Protein 3O0F (pdb70)

Sequence (283 aa):
AEPPAQGWDIHCHTVFSDGTETPRTLVEEQARKLGLHGVAIADHDTTAGWDEATEASEEIGLPLLLGTEITAVVDEDVSVHLAFQYDPSNEEHISSFANTRAARLRRRTKRVERLSQDFPIITWDDVLAQVKEGERTTIGRPHIADALVAAGVYETRSDAFADAVSAKSKYYIPTPSPSTHHEVIAAVKGAGGVVVAAHAGDPQRNRRLLSDEQLDAIADGLDGLEVWHRGNPPEEQRERLLTIAARHDLLVTGGSDWHGKGKPNGLGENLTDDDTVREILCRGVDLIGR

B-factor: mean 23.78, std 10.99, range [5.67, 69.62]

Radius of gyration: 18.0 Å; Cα contacts (8 Å, |Δi|>4): 589; chains: 1; bounding box: 44×47×40 Å

InterPro domains:
  IPR003141 Polymerase/histidinol phosphatase, N-terminal [SM00481] (14-79)
  IPR004013 PHP domain [PF02811] (15-85)
  IPR016195 Polymerase/histidinol phosphatase-like [SSF89550] (14-272)
  IPR052018 PHP domain-containing protein [PTHR42924] (15-266)

Solvent-accessible surface area: 12143 Å² total

Foldseek 3Di:
DDFDPAEEFEAAEALLEQFDHALLVLQQVCVVVVHQAYEYAEELDQLRVVVNVVSCVVVVHDYWYWYKYWADDPHATWIIKTFFARPQPLSVVSVVQLVLQVVQQQLVVVVVVPAVDDVVLLQVQSVVHPSYRYHLLSVLVSCCVSPNDVASVRCCVPCSPCPHPSDDDGDHHHPLSVLLSSVVRQIAAETELQQAPSRDVDGDDPVNVVVVVSVHAYYEQAEPRHDDVRSVVRVVSCVVSVHQYFYHQNHRHRRDPGDGPPTGGHPVSVVVRCVRHHDPVVD

Structure (mmCIF, N/CA/C/O backbone):
data_3O0F
#
_entry.id   3O0F
#
_cell.length_a   103.341
_cell.length_b   103.341
_cell.length_c   54.744
_cell.angle_alpha   90.000
_cell.angle_beta   90.000
_cell.angle_gamma   120.000
#
_symmetry.space_group_name_H-M   'P 65'
#
loop_
_entity.id
_entity.type
_entity.pdbx_description
1 polymer 'putative metal-dependent phosphoesterase'
2 non-polymer 'ADENOSINE MONOPHOSPHATE'
3 non-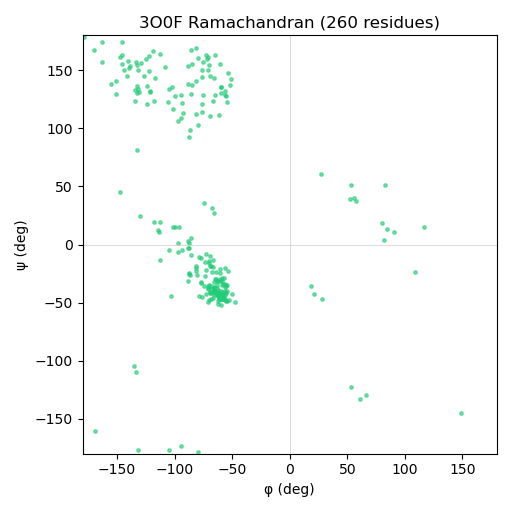polymer 'ZINC ION'
4 non-polymer 'FE (III) ION'
5 non-polymer 'PHOSPHATE ION'
6 non-polymer 1,2-ETHANEDIOL
7 water water
#
loop_
_atom_site.group_PDB
_atom_site.id
_atom_site.type_symbol
_atom_site.label_atom_id
_atom_site.label_alt_id
_atom_site.label_comp_id
_atom_site.label_asym_id
_atom_site.label_entity_id
_atom_site.label_seq_id
_atom_site.pdbx_PDB_ins_code
_atom_site.Cartn_x
_atom_site.Cartn_y
_atom_site.Cartn_z
_atom_site.occupancy
_atom_site.B_iso_or_equiv
_atom_site.auth_seq_id
_atom_site.auth_comp_id
_atom_site.auth_asym_id
_atom_site.auth_atom_id
_atom_site.pdbx_PDB_model_num
ATOM 1 N N . ALA A 1 8 ? 44.648 46.759 -0.858 1.00 44.39 7 ALA A N 1
ATOM 2 C CA . ALA A 1 8 ? 45.096 45.491 -0.190 1.00 41.36 7 ALA A CA 1
ATOM 3 C C . ALA A 1 8 ? 45.033 44.308 -1.149 1.00 40.45 7 ALA A C 1
ATOM 4 O O . ALA A 1 8 ? 44.366 44.364 -2.175 1.00 42.36 7 ALA A O 1
ATOM 6 N N . GLU A 1 9 ? 45.767 43.247 -0.819 1.00 37.28 8 GLU A N 1
ATOM 7 C CA . GLU A 1 9 ? 45.799 42.019 -1.612 1.00 31.02 8 GLU A CA 1
ATOM 8 C C . GLU A 1 9 ? 45.542 40.857 -0.689 1.00 25.97 8 GLU A C 1
ATOM 9 O O . GLU A 1 9 ? 45.792 40.955 0.512 1.00 25.34 8 GLU A O 1
ATOM 11 N N . PRO A 1 10 ? 45.047 39.735 -1.229 1.00 23.64 9 PRO A N 1
ATOM 12 C CA . PRO A 1 10 ? 44.862 38.598 -0.347 1.00 22.06 9 PRO A CA 1
ATOM 13 C C . PRO A 1 10 ? 46.188 38.163 0.282 1.00 21.40 9 PRO A C 1
ATOM 14 O O . PRO A 1 10 ? 47.192 38.086 -0.419 1.00 20.38 9 PRO A O 1
ATOM 18 N N . PRO A 1 11 ? 46.211 37.874 1.596 1.00 22.25 10 PRO A N 1
ATOM 19 C CA . PRO A 1 11 ? 47.503 37.451 2.188 1.00 21.32 10 PRO A CA 1
ATOM 20 C C . PRO A 1 11 ? 48.037 36.096 1.660 1.00 21.47 10 PRO A C 1
ATOM 21 O O . PRO A 1 11 ? 47.268 35.146 1.438 1.00 21.29 10 PRO A O 1
ATOM 25 N N . ALA A 1 12 ? 49.345 35.994 1.498 1.00 22.55 11 ALA A N 1
ATOM 26 C CA . ALA A 1 12 ? 49.957 34.753 1.001 1.00 24.11 11 ALA A CA 1
ATOM 27 C C . ALA A 1 12 ? 50.115 33.737 2.130 1.00 20.56 11 ALA A C 1
ATOM 28 O O . ALA A 1 12 ? 50.199 32.528 1.890 1.00 21.66 11 ALA A O 1
ATOM 30 N N . GLN A 1 13 ? 50.145 34.228 3.368 1.00 18.59 12 GLN A N 1
ATOM 31 C CA . GLN A 1 13 ? 50.209 33.378 4.568 1.00 22.72 12 GLN A CA 1
ATOM 32 C C . GLN A 1 13 ? 49.307 33.908 5.670 1.00 18.85 12 GLN A C 1
ATOM 33 O O . GLN A 1 13 ? 49.010 35.084 5.694 1.00 22.00 12 GLN A O 1
ATOM 39 N N . GLY A 1 14 ? 48.850 33.015 6.534 1.00 15.64 13 GLY A N 1
ATOM 40 C CA . GLY A 1 14 ? 47.899 33.358 7.588 1.00 16.76 13 GLY A CA 1
ATOM 41 C C . GLY A 1 14 ? 46.980 32.207 7.941 1.00 17.70 13 GLY A C 1
ATOM 42 O O . GLY A 1 14 ? 47.367 31.045 7.901 1.00 15.15 13 GLY A O 1
ATOM 43 N N . TRP A 1 15 ? 45.738 32.540 8.265 1.00 12.07 14 TRP A N 1
ATOM 44 C CA . TRP A 1 15 ? 44.830 31.585 8.859 1.00 12.67 14 TRP A CA 1
ATOM 45 C C . TRP A 1 15 ? 43.665 31.377 7.901 1.00 12.65 14 TRP A C 1
ATOM 46 O O . TRP A 1 15 ? 43.191 32.345 7.326 1.00 15.10 14 TRP A O 1
ATOM 57 N N . ASP A 1 16 ? 43.142 30.156 7.799 1.00 12.26 15 ASP A N 1
ATOM 58 C CA . ASP A 1 16 ? 41.889 29.943 7.085 1.00 13.47 15 ASP A CA 1
ATOM 59 C C . ASP A 1 16 ? 40.767 29.904 8.138 1.00 10.94 15 ASP A C 1
ATOM 60 O O . ASP A 1 16 ? 40.653 28.923 8.886 1.00 9.09 15 ASP A O 1
ATOM 65 N N . ILE A 1 17 ? 39.954 30.959 8.225 1.00 8.01 16 ILE A N 1
ATOM 66 C CA . ILE A 1 17 ? 38.998 31.031 9.348 1.00 12.72 16 ILE A CA 1
ATOM 67 C C . ILE A 1 17 ? 37.557 30.655 8.982 1.00 13.10 16 ILE A C 1
ATOM 68 O O . ILE A 1 17 ? 36.626 30.943 9.720 1.00 15.13 16 ILE A O 1
ATOM 73 N N . HIS A 1 18 ? 37.385 30.019 7.825 1.00 12.87 17 HIS A N 1
ATOM 74 C CA . HIS A 1 18 ? 36.064 29.651 7.326 1.00 12.47 17 HIS A CA 1
ATOM 75 C C . HIS A 1 18 ? 36.046 28.187 6.835 1.00 11.31 17 HIS A C 1
ATOM 76 O O . HIS A 1 18 ? 36.161 27.937 5.634 1.00 11.00 17 HIS A O 1
ATOM 83 N N . CYS A 1 19 ? 35.911 27.241 7.760 1.00 9.05 18 CYS A N 1
ATOM 84 C CA . CYS A 1 19 ? 36.027 25.802 7.450 1.00 9.52 18 CYS A CA 1
ATOM 85 C C . CYS A 1 19 ? 34.885 25.044 8.134 1.00 12.22 18 CYS A C 1
ATOM 86 O O . CYS A 1 19 ? 34.592 25.299 9.308 1.00 11.62 18 CYS A O 1
ATOM 89 N N . HIS A 1 20 ? 34.222 24.164 7.369 1.00 10.02 19 HIS A N 1
ATOM 90 C CA . HIS A 1 20 ? 33.100 23.348 7.825 1.00 7.90 19 HIS A CA 1
ATOM 91 C C . HIS A 1 20 ? 33.485 21.867 7.970 1.00 13.00 19 HIS A C 1
ATOM 92 O O . HIS A 1 20 ? 34.348 21.378 7.243 1.00 12.08 19 HIS A O 1
ATOM 99 N N . THR A 1 21 ? 32.792 21.161 8.871 1.00 11.81 20 THR A N 1
ATOM 100 C CA . THR A 1 21 ? 33.077 19.791 9.201 1.00 10.73 20 THR A CA 1
ATOM 101 C C . THR A 1 21 ? 31.799 18.981 9.170 1.00 12.95 20 THR A C 1
ATOM 102 O O . THR A 1 21 ? 30.731 19.502 8.891 1.00 14.12 20 THR A O 1
ATOM 106 N N . VAL A 1 22 ? 31.910 17.721 9.514 1.00 11.98 21 VAL A N 1
ATOM 107 C CA . VAL A 1 22 ? 30.742 16.853 9.728 1.00 13.32 21 VAL A CA 1
ATOM 108 C C . VAL A 1 22 ? 29.721 17.335 10.766 1.00 13.00 21 VAL A C 1
ATOM 109 O O . VAL A 1 22 ? 28.585 16.894 10.729 1.00 16.89 21 VAL A O 1
ATOM 113 N N . PHE A 1 23 ? 30.100 18.232 11.679 1.00 12.83 22 PHE A N 1
ATOM 114 C CA . PHE A 1 23 ? 29.104 18.835 12.595 1.00 13.40 22 PHE A CA 1
ATOM 115 C C . PHE A 1 23 ? 28.139 19.787 11.879 1.00 14.30 22 PHE A C 1
ATOM 116 O O . PHE A 1 23 ? 27.112 20.194 12.452 1.00 17.27 22 PHE A O 1
ATOM 124 N N . SER A 1 24 ? 28.418 20.105 10.617 1.00 11.20 23 SER A N 1
ATOM 125 C CA . SER A 1 24 ? 27.363 20.639 9.729 1.00 12.13 23 SER A CA 1
ATOM 126 C C . SER A 1 24 ? 27.407 19.970 8.353 1.00 14.57 23 SER A C 1
ATOM 127 O O . SER A 1 24 ? 26.986 18.812 8.224 1.00 17.00 23 SER A O 1
ATOM 130 N N . ASP A 1 25 ? 27.917 20.676 7.336 1.00 13.18 24 ASP A N 1
ATOM 131 C CA . ASP A 1 25 ? 27.885 20.179 5.977 1.00 12.06 24 ASP A CA 1
ATOM 132 C C . ASP A 1 25 ? 29.238 19.835 5.333 1.00 13.18 24 ASP A C 1
ATOM 133 O O . ASP A 1 25 ? 29.306 19.629 4.122 1.00 12.66 24 ASP A O 1
ATOM 138 N N . GLY A 1 26 ? 30.311 19.816 6.135 1.00 14.43 25 GLY A N 1
ATOM 139 C CA . GLY A 1 26 ? 31.610 19.386 5.667 1.00 14.06 25 GLY A CA 1
ATOM 140 C C . GLY A 1 26 ? 31.628 17.854 5.715 1.00 15.15 25 GLY A C 1
ATOM 141 O O . GLY A 1 26 ? 30.710 17.243 6.225 1.00 15.73 25 GLY A O 1
ATOM 142 N N . THR A 1 27 ? 32.648 17.246 5.122 1.00 17.75 26 THR A N 1
ATOM 143 C CA . THR A 1 27 ? 32.750 15.787 5.032 1.00 15.29 26 THR A CA 1
ATOM 144 C C . THR A 1 27 ? 33.785 15.208 6.013 1.00 18.15 26 THR A C 1
ATOM 145 O O . THR A 1 27 ? 33.880 13.973 6.188 1.00 16.75 26 THR A O 1
ATOM 149 N N . GLU A 1 28 ? 34.504 16.090 6.713 1.00 14.64 27 GLU A N 1
ATOM 150 C CA . GLU A 1 28 ? 35.631 15.686 7.497 1.00 15.23 27 GLU A CA 1
ATOM 151 C C . GLU A 1 28 ? 35.484 16.057 8.946 1.00 13.43 27 GLU A C 1
ATOM 152 O O . GLU A 1 28 ? 34.732 16.950 9.276 1.00 12.65 27 GLU A O 1
ATOM 158 N N . THR A 1 29 ? 36.277 15.417 9.792 1.00 15.46 28 THR A N 1
ATOM 159 C CA . THR A 1 29 ? 36.268 15.707 11.218 1.00 16.75 28 THR A CA 1
ATOM 160 C C . THR A 1 29 ? 37.070 16.967 11.566 1.00 18.25 28 THR A C 1
ATOM 161 O O . THR A 1 29 ? 37.899 17.449 10.782 1.00 17.46 28 THR A O 1
ATOM 165 N N . PRO A 1 30 ? 36.799 17.539 12.741 1.00 14.66 29 PRO A N 1
ATOM 166 C CA . PRO A 1 30 ? 37.663 18.613 13.241 1.00 15.06 29 PRO A CA 1
ATOM 167 C C . PRO A 1 30 ? 39.143 18.238 13.309 1.00 12.26 29 PRO A C 1
ATOM 168 O O . PRO A 1 30 ? 39.993 19.046 12.950 1.00 15.15 29 PRO A O 1
ATOM 172 N N . ARG A 1 31 ? 39.444 17.023 13.730 1.00 11.52 30 ARG A N 1
ATOM 173 C CA . ARG A 1 31 ? 40.813 16.536 13.750 1.00 14.80 30 ARG A CA 1
ATOM 174 C C . ARG A 1 31 ? 41.451 16.555 12.339 1.00 12.39 30 ARG A C 1
ATOM 175 O O . ARG A 1 31 ? 42.564 17.038 12.180 1.00 17.28 30 ARG A O 1
ATOM 183 N N . THR A 1 32 ? 40.730 16.084 11.344 1.00 13.02 31 THR A N 1
ATOM 184 C CA . THR A 1 32 ? 41.247 16.103 9.953 1.00 14.11 31 THR A CA 1
ATOM 185 C C . THR A 1 32 ? 41.512 17.543 9.491 1.00 16.19 31 THR A C 1
ATOM 186 O O . THR A 1 32 ? 42.567 17.836 8.903 1.00 11.73 31 THR A O 1
ATOM 190 N N . LEU A 1 33 ? 40.590 18.447 9.820 1.00 14.43 32 LEU A N 1
ATOM 191 C CA . LEU A 1 33 ? 40.779 19.842 9.491 1.00 14.07 32 LEU A CA 1
ATOM 192 C C . LEU A 1 33 ? 42.079 20.399 10.060 1.00 13.11 32 LEU A C 1
ATOM 193 O O . LEU A 1 33 ? 42.848 21.026 9.336 1.00 13.41 32 LEU A O 1
ATOM 198 N N . VAL A 1 34 ? 42.347 20.137 11.336 1.00 11.88 33 VAL A N 1
ATOM 199 C CA . VAL A 1 34 ? 43.527 20.669 11.998 1.00 11.53 33 VAL A CA 1
ATOM 200 C C . VAL A 1 34 ? 44.811 20.073 11.465 1.00 12.45 33 VAL A C 1
ATOM 201 O O . VAL A 1 34 ? 45.779 20.798 11.218 1.00 13.80 33 VAL A O 1
ATOM 205 N N A GLU A 1 35 ? 44.807 18.755 11.285 0.50 13.40 34 GLU A N 1
ATOM 206 N N B GLU A 1 35 ? 44.812 18.756 11.288 0.50 12.84 34 GLU A N 1
ATOM 207 C CA A GLU A 1 35 ? 45.937 18.015 10.726 0.50 14.37 34 GLU A CA 1
ATOM 208 C CA B GLU A 1 35 ? 45.955 18.032 10.745 0.50 13.22 34 GLU A CA 1
ATOM 209 C C A GLU A 1 35 ? 46.284 18.525 9.329 0.50 12.52 34 GLU A C 1
ATOM 210 C C B GLU A 1 35 ? 46.287 18.517 9.327 0.50 11.86 34 GLU A C 1
ATOM 211 O O A GLU A 1 35 ? 47.438 18.789 9.029 0.50 11.63 34 GLU A O 1
ATOM 212 O O B GLU A 1 35 ? 47.442 18.756 9.008 0.50 10.88 34 GLU A O 1
ATOM 223 N N . GLN A 1 36 ? 45.272 18.666 8.487 1.00 11.80 35 GLN A N 1
ATOM 224 C CA . GLN A 1 36 ? 45.498 19.141 7.118 1.00 13.90 35 GLN A CA 1
ATOM 225 C C . GLN A 1 36 ? 45.936 20.610 7.070 1.00 13.05 35 GLN A C 1
ATOM 226 O O . GLN A 1 36 ? 46.852 20.945 6.329 1.00 12.04 35 GLN A O 1
ATOM 232 N N . ALA A 1 37 ? 45.316 21.460 7.877 1.00 13.15 36 ALA A N 1
ATOM 233 C CA . ALA A 1 37 ? 45.691 22.864 7.924 1.00 12.30 36 ALA A CA 1
ATOM 234 C C . ALA A 1 37 ? 47.173 23.029 8.297 1.00 10.45 36 ALA A C 1
ATOM 235 O O . ALA A 1 37 ? 47.870 23.839 7.703 1.00 12.67 36 ALA A O 1
ATOM 237 N N . ARG A 1 38 ? 47.657 22.258 9.276 1.00 12.12 37 ARG A N 1
ATOM 238 C CA . ARG A 1 38 ? 49.068 22.291 9.617 1.00 13.15 37 ARG A CA 1
ATOM 239 C C . ARG A 1 38 ? 49.953 21.852 8.474 1.00 14.42 37 ARG A C 1
ATOM 240 O O . ARG A 1 38 ? 50.950 22.548 8.129 1.00 16.56 37 ARG A O 1
ATOM 248 N N . LYS A 1 39 ? 49.590 20.716 7.870 1.00 15.59 38 LYS A N 1
ATOM 249 C CA . LYS A 1 39 ? 50.322 20.156 6.705 1.00 17.02 38 LYS A CA 1
ATOM 250 C C . LYS A 1 39 ? 50.421 21.120 5.524 1.00 15.50 38 LYS A C 1
ATOM 251 O O . LYS A 1 39 ? 51.402 21.125 4.807 1.00 13.53 38 LYS A O 1
ATOM 257 N N . LEU A 1 40 ? 49.451 21.997 5.377 1.00 12.84 39 LEU A N 1
ATOM 258 C CA . LEU A 1 40 ? 49.441 22.960 4.273 1.00 15.04 39 LEU A CA 1
ATOM 259 C C . LEU A 1 40 ? 50.211 24.224 4.628 1.00 17.89 39 LEU A C 1
ATOM 260 O O . LEU A 1 40 ? 50.271 25.136 3.846 1.00 18.71 39 LEU A O 1
ATOM 265 N N . GLY A 1 41 ? 50.791 24.275 5.826 1.00 18.35 40 GLY A N 1
ATOM 266 C CA . GLY A 1 41 ? 51.623 25.406 6.221 1.00 18.48 40 GLY A CA 1
ATOM 267 C C . GLY A 1 41 ? 50.835 26.618 6.684 1.00 18.84 40 GLY A C 1
ATOM 268 O O . GLY A 1 41 ? 51.369 27.709 6.698 1.00 18.21 40 GLY A O 1
ATOM 269 N N . LEU A 1 42 ? 49.564 26.424 7.042 1.00 16.25 41 LEU A N 1
ATOM 270 C CA . LEU A 1 42 ? 48.725 27.505 7.562 1.00 16.26 41 LEU A CA 1
ATOM 271 C C . LEU A 1 42 ? 49.206 27.868 8.959 1.00 16.50 41 LEU A C 1
ATOM 272 O O . LEU A 1 42 ? 49.727 27.020 9.665 1.00 14.23 41 LEU A O 1
ATOM 277 N N . HIS A 1 43 ? 49.033 29.129 9.344 1.00 14.17 42 HIS A N 1
ATOM 278 C CA . HIS A 1 43 ? 49.405 29.565 10.713 1.00 17.64 42 HIS A CA 1
ATOM 279 C C . HIS A 1 43 ? 48.345 29.236 11.738 1.00 13.27 42 HIS A C 1
ATOM 280 O O . HIS A 1 43 ? 48.592 29.221 12.932 1.00 15.19 42 HIS A O 1
ATOM 287 N N . GLY A 1 44 ? 47.141 28.979 11.276 1.00 12.83 43 GLY A N 1
ATOM 288 C CA . GLY A 1 44 ? 46.072 28.575 12.140 1.00 12.01 43 GLY A CA 1
ATOM 289 C C . GLY A 1 44 ? 44.837 28.318 11.299 1.00 12.35 43 GLY A C 1
ATOM 290 O O . GLY A 1 44 ? 44.850 28.497 10.075 1.00 15.12 43 GLY A O 1
ATOM 291 N N . VAL A 1 45 ? 43.780 27.907 11.961 1.00 8.67 44 VAL A N 1
ATOM 292 C CA . VAL A 1 45 ? 42.529 27.577 11.309 1.00 12.17 44 VAL A CA 1
ATOM 293 C C . VAL A 1 45 ? 41.389 27.970 12.231 1.00 12.57 44 VAL A C 1
ATOM 294 O O . VAL A 1 45 ? 41.598 28.174 13.406 1.00 13.16 44 VAL A O 1
ATOM 298 N N . ALA A 1 46 ? 40.183 28.068 11.692 1.00 13.45 45 ALA A N 1
ATOM 299 C CA . ALA A 1 46 ? 39.004 28.133 12.484 1.00 10.66 45 ALA A CA 1
ATOM 300 C C . ALA A 1 46 ? 38.019 27.086 12.065 1.00 11.60 45 ALA A C 1
ATOM 301 O O . ALA A 1 46 ? 37.818 26.813 10.863 1.00 13.84 45 ALA A O 1
ATOM 303 N N . ILE A 1 47 ? 37.318 26.574 13.042 1.00 11.79 46 ILE A N 1
ATOM 304 C CA . ILE A 1 47 ? 36.105 25.827 12.774 1.00 13.42 46 ILE A CA 1
ATOM 305 C C . ILE A 1 47 ? 34.912 26.841 12.735 1.00 14.34 46 ILE A C 1
ATOM 306 O O . ILE A 1 47 ? 34.863 27.767 13.525 1.00 13.38 46 ILE A O 1
ATOM 311 N N . ALA A 1 48 ? 34.002 26.675 11.788 1.00 11.63 47 ALA A N 1
ATOM 312 C CA . ALA A 1 48 ? 32.899 27.652 11.591 1.00 15.05 47 ALA A CA 1
ATOM 313 C C . ALA A 1 48 ? 31.656 26.954 11.108 1.00 11.31 47 ALA A C 1
ATOM 314 O O . ALA A 1 48 ? 31.009 27.406 10.162 1.00 11.50 47 ALA A O 1
ATOM 316 N N . ASP A 1 49 ? 31.312 25.832 11.729 1.00 11.18 48 ASP A N 1
ATOM 317 C CA . ASP A 1 49 ? 30.105 25.136 11.313 1.00 11.94 48 ASP A CA 1
ATOM 318 C C . ASP A 1 49 ? 28.808 25.962 11.450 1.00 14.72 48 ASP A C 1
ATOM 319 O O . ASP A 1 49 ? 28.723 26.874 12.272 1.00 13.51 48 ASP A O 1
ATOM 324 N N . HIS A 1 50 ? 27.807 25.602 10.647 1.00 14.16 49 HIS A N 1
ATOM 325 C CA . HIS A 1 50 ? 26.514 26.297 10.595 1.00 14.92 49 HIS A CA 1
ATOM 326 C C . HIS A 1 50 ? 25.748 26.125 11.909 1.00 16.22 49 HIS A C 1
ATOM 327 O O . HIS A 1 50 ? 25.539 25.004 12.345 1.00 12.48 49 HIS A O 1
ATOM 334 N N . ASP A 1 51 ? 25.385 27.244 12.539 1.00 16.95 50 ASP A N 1
ATOM 335 C CA . ASP A 1 51 ? 24.413 27.298 13.664 1.00 17.64 50 ASP A CA 1
ATOM 336 C C . ASP A 1 51 ? 24.701 26.344 14.852 1.00 17.77 50 ASP A C 1
ATOM 337 O O . ASP A 1 51 ? 23.795 25.727 15.399 1.00 18.59 50 ASP A O 1
ATOM 342 N N . THR A 1 52 ? 25.981 26.202 15.198 1.00 15.08 51 THR A N 1
ATOM 343 C CA . THR A 1 52 ? 26.406 25.246 16.213 1.00 18.18 51 THR A CA 1
ATOM 344 C C . THR A 1 52 ? 27.815 25.528 16.744 1.00 17.09 51 THR A C 1
ATOM 345 O O . THR A 1 52 ? 28.662 26.129 16.055 1.00 16.46 51 THR A O 1
ATOM 349 N N . THR A 1 53 ? 28.060 25.029 17.960 1.00 16.96 52 THR A N 1
ATOM 350 C CA . THR A 1 53 ? 29.420 24.891 18.522 1.00 15.93 52 THR A CA 1
ATOM 351 C C . THR A 1 53 ? 29.752 23.431 18.799 1.00 15.54 52 THR A C 1
ATOM 352 O O . THR A 1 53 ? 30.671 23.128 19.565 1.00 16.37 52 THR A O 1
ATOM 356 N N . ALA A 1 54 ? 29.029 22.500 18.175 1.00 16.37 53 ALA A N 1
ATOM 357 C CA . ALA A 1 54 ? 29.134 21.072 18.576 1.00 16.37 53 ALA A CA 1
ATOM 358 C C . ALA A 1 54 ? 30.525 20.460 18.340 1.00 19.41 53 ALA A C 1
ATOM 359 O O . ALA A 1 54 ? 30.946 19.547 19.065 1.00 19.87 53 ALA A O 1
ATOM 361 N N . GLY A 1 55 ? 31.256 20.955 17.336 1.00 16.43 54 GLY A N 1
ATOM 362 C CA . GLY A 1 55 ? 32.618 20.507 17.087 1.00 15.09 54 GLY A CA 1
ATOM 363 C C . GLY A 1 55 ? 33.735 21.243 17.808 1.00 15.23 54 GLY A C 1
ATOM 364 O O . GLY A 1 55 ? 34.903 20.968 17.587 1.00 18.92 54 GLY A O 1
ATOM 365 N N . TRP A 1 56 ? 33.401 22.201 18.667 1.00 17.24 55 TRP A N 1
ATOM 366 C CA . TRP A 1 56 ? 34.418 22.970 19.384 1.00 16.00 55 TRP A CA 1
ATOM 367 C C . TRP A 1 56 ? 35.362 22.146 20.271 1.00 14.44 55 TRP A C 1
ATOM 368 O O . TRP A 1 56 ? 36.560 22.294 20.184 1.00 16.37 55 TRP A O 1
ATOM 379 N N . ASP A 1 57 ? 34.828 21.313 21.152 1.00 18.02 56 ASP A N 1
ATOM 380 C CA . ASP A 1 57 ? 35.669 20.424 21.985 1.00 20.27 56 ASP A CA 1
ATOM 381 C C . ASP A 1 57 ? 36.604 19.553 21.143 1.00 18.75 56 ASP A C 1
ATOM 382 O O . ASP A 1 57 ? 37.784 19.501 21.383 1.00 17.70 56 ASP A O 1
ATOM 387 N N . GLU A 1 58 ? 36.078 18.898 20.121 1.00 19.51 57 GLU A N 1
ATOM 388 C CA . GLU A 1 58 ? 36.942 18.134 19.203 1.00 19.89 57 GLU A CA 1
ATOM 389 C C . GLU A 1 58 ? 38.029 18.987 18.532 1.00 16.54 57 GLU A C 1
ATOM 390 O O . GLU A 1 58 ? 39.194 18.563 18.456 1.00 17.41 57 GLU A O 1
ATOM 396 N N . ALA A 1 59 ? 37.659 20.164 18.037 1.00 16.48 58 ALA A N 1
ATOM 397 C CA . ALA A 1 59 ? 38.638 21.051 17.391 1.00 15.83 58 ALA A CA 1
ATOM 398 C C . ALA A 1 59 ? 39.723 21.474 18.388 1.00 14.53 58 ALA A C 1
ATOM 399 O O . ALA A 1 59 ? 40.899 21.506 18.070 1.00 16.05 58 ALA A O 1
ATOM 401 N N . THR A 1 60 ? 39.318 21.830 19.602 1.00 16.27 59 THR A N 1
ATOM 402 C CA . THR A 1 60 ? 40.294 22.267 20.613 1.00 16.57 59 THR A CA 1
ATOM 403 C C . THR A 1 60 ? 41.288 21.146 20.923 1.00 17.16 59 THR A C 1
ATOM 404 O O . THR A 1 60 ? 42.511 21.365 20.972 1.00 16.24 59 THR A O 1
ATOM 408 N N . GLU A 1 61 ? 40.760 19.950 21.131 1.00 16.94 60 GLU A N 1
ATOM 409 C CA . GLU A 1 61 ? 41.604 18.795 21.434 1.00 22.06 60 GLU A CA 1
ATOM 410 C C . GLU A 1 61 ? 42.623 18.553 20.319 1.00 16.60 60 GLU A C 1
ATOM 411 O O . GLU A 1 61 ? 43.802 18.319 20.572 1.00 19.21 60 GLU A O 1
ATOM 417 N N . ALA A 1 62 ? 42.144 18.583 19.084 1.00 17.26 61 ALA A N 1
ATOM 418 C CA . ALA A 1 62 ? 42.993 18.384 17.907 1.00 15.83 61 ALA A CA 1
ATOM 419 C C . ALA A 1 62 ? 44.102 19.433 17.871 1.00 15.27 61 ALA A C 1
ATOM 420 O O . ALA A 1 62 ? 45.287 19.135 17.624 1.00 16.90 61 ALA A O 1
ATOM 422 N N . SER A 1 63 ? 43.705 20.685 18.084 1.00 17.12 62 SER A N 1
ATOM 423 C CA . SER A 1 63 ? 44.616 21.818 18.036 1.00 15.88 62 SER A CA 1
ATOM 424 C C . SER A 1 63 ? 45.731 21.640 19.026 1.00 17.72 62 SER A C 1
ATOM 425 O O . SER A 1 63 ? 46.887 21.963 18.745 1.00 18.80 62 SER A O 1
ATOM 428 N N . GLU A 1 64 ? 45.371 21.149 20.213 1.00 19.72 63 GLU A N 1
ATOM 429 C CA . GLU A 1 64 ? 46.345 20.941 21.282 1.00 24.43 63 GLU A CA 1
ATOM 430 C C . GLU A 1 64 ? 47.240 19.758 20.999 1.00 24.91 63 GLU A C 1
ATOM 431 O O . GLU A 1 64 ? 48.417 19.825 21.265 1.00 26.13 63 GLU A O 1
ATOM 437 N N . GLU A 1 65 ? 46.670 18.660 20.502 1.00 25.92 64 GLU A N 1
ATOM 438 C CA . GLU A 1 65 ? 47.467 17.486 20.170 1.00 29.03 64 GLU A CA 1
ATOM 439 C C . GLU A 1 65 ? 48.371 17.725 18.973 1.00 28.46 64 GLU A C 1
ATOM 440 O O . GLU A 1 65 ? 49.525 17.356 19.006 1.00 30.53 64 GLU A O 1
ATOM 443 N N . ILE A 1 66 ? 47.879 18.398 17.941 1.00 28.74 65 ILE A N 1
ATOM 444 C CA . ILE A 1 66 ? 48.649 18.574 16.693 1.00 28.42 65 ILE A CA 1
ATOM 445 C C . ILE A 1 66 ? 49.552 19.806 16.745 1.00 28.14 65 ILE A C 1
ATOM 446 O O . ILE A 1 66 ? 50.558 19.867 16.043 1.00 27.68 65 ILE A O 1
ATOM 451 N N . GLY A 1 67 ? 49.214 20.789 17.580 1.00 25.75 66 GLY A N 1
ATOM 452 C CA . GLY A 1 67 ? 50.046 21.989 17.732 1.00 22.95 66 GLY A CA 1
ATOM 453 C C . GLY A 1 67 ? 49.762 23.006 16.626 1.00 24.79 66 GLY A C 1
ATOM 454 O O . GLY A 1 67 ? 50.673 23.462 15.940 1.00 28.67 66 GLY A O 1
ATOM 455 N N . LEU A 1 68 ? 48.492 23.339 16.418 1.00 16.77 67 LEU A N 1
ATOM 456 C CA . LEU A 1 68 ? 48.131 24.382 15.488 1.00 18.32 67 LEU A CA 1
ATOM 457 C C . LEU A 1 68 ? 47.106 25.248 16.169 1.00 15.81 67 LEU A C 1
ATOM 458 O O . LEU A 1 68 ? 46.061 24.740 16.586 1.00 18.47 67 LEU A O 1
ATOM 463 N N . PRO A 1 69 ? 47.392 26.539 16.259 1.00 16.26 68 PRO A N 1
ATOM 464 C CA . PRO A 1 69 ? 46.467 27.534 16.790 1.00 16.45 68 PRO A CA 1
ATOM 465 C C . PRO A 1 69 ? 45.107 27.437 16.119 1.00 17.71 68 PRO A C 1
ATOM 466 O O . PRO A 1 69 ? 45.021 27.286 14.890 1.00 17.42 68 PRO A O 1
ATOM 470 N N . LEU A 1 70 ? 44.066 27.639 16.914 1.00 17.18 69 LEU A N 1
ATOM 471 C CA . LEU A 1 70 ? 42.678 27.473 16.494 1.00 16.43 69 LEU A CA 1
ATOM 472 C C . LEU A 1 70 ? 41.810 28.654 16.902 1.00 18.83 69 LEU A C 1
ATOM 473 O O . LEU A 1 70 ? 41.876 29.100 18.042 1.00 17.84 69 LEU A O 1
ATOM 478 N N . LEU A 1 71 ? 40.952 29.131 15.999 1.00 14.98 70 LEU A N 1
ATOM 479 C CA . LEU A 1 71 ? 39.878 30.062 16.354 1.00 16.88 70 LEU A CA 1
ATOM 480 C C . LEU A 1 71 ? 38.564 29.292 16.425 1.00 15.98 70 LEU A C 1
ATOM 481 O O . LEU A 1 71 ? 38.279 28.416 15.577 1.00 14.41 70 LEU A O 1
ATOM 486 N N . LEU A 1 72 ? 37.780 29.550 17.464 1.00 13.80 71 LEU A N 1
ATOM 487 C CA . LEU A 1 72 ? 36.504 28.897 17.643 1.00 13.48 71 LEU A CA 1
ATOM 488 C C . LEU A 1 72 ? 35.399 29.769 17.044 1.00 16.10 71 LEU A C 1
ATOM 489 O O . LEU A 1 72 ? 35.240 30.925 17.424 1.00 12.32 71 LEU A O 1
ATOM 494 N N . GLY A 1 73 ? 34.658 29.213 16.082 1.00 14.93 72 GLY A N 1
ATOM 495 C CA . GLY A 1 73 ? 33.693 30.002 15.351 1.00 14.20 72 GLY A CA 1
ATOM 496 C C . GLY A 1 73 ? 32.440 29.259 14.939 1.00 14.36 72 GLY A C 1
ATOM 497 O O . GLY A 1 73 ? 32.295 28.056 15.136 1.00 14.73 72 GLY A O 1
ATOM 498 N N . THR A 1 74 ? 31.511 30.007 14.376 1.00 14.96 73 THR A N 1
ATOM 499 C CA . THR A 1 74 ? 30.211 29.456 13.954 1.00 14.43 73 THR A CA 1
ATOM 500 C C . THR A 1 74 ? 29.744 30.292 12.773 1.00 11.08 73 THR A C 1
ATOM 501 O O . THR A 1 74 ? 29.923 31.508 12.778 1.00 14.59 73 THR A O 1
ATOM 505 N N . GLU A 1 75 ? 29.139 29.683 11.760 1.00 12.86 74 GLU A N 1
ATOM 506 C CA . GLU A 1 75 ? 28.533 30.463 10.681 1.00 10.06 74 GLU A CA 1
ATOM 507 C C . GLU A 1 75 ? 27.026 30.492 10.950 1.00 11.96 74 GLU A C 1
ATOM 508 O O . GLU A 1 75 ? 26.349 29.468 10.980 1.00 12.07 74 GLU A O 1
ATOM 514 N N . ILE A 1 76 ? 26.514 31.684 11.192 1.00 13.83 75 ILE A N 1
ATOM 515 C CA . ILE A 1 76 ? 25.144 31.832 11.634 1.00 15.22 75 ILE A CA 1
ATOM 516 C C . ILE A 1 76 ? 24.288 32.214 10.436 1.00 16.66 75 ILE A C 1
ATOM 517 O O . ILE A 1 76 ? 24.565 33.216 9.743 1.00 15.83 75 ILE A O 1
ATOM 522 N N . THR A 1 77 ? 23.222 31.444 10.250 1.00 14.87 76 THR A N 1
ATOM 523 C CA . THR A 1 77 ? 22.246 31.704 9.194 1.00 18.52 76 THR A CA 1
ATOM 524 C C . THR A 1 77 ? 21.354 32.888 9.594 1.00 14.91 76 THR A C 1
ATOM 525 O O . THR A 1 77 ? 20.795 32.898 10.683 1.00 14.81 76 THR A O 1
ATOM 529 N N . ALA A 1 78 ? 21.225 33.877 8.727 1.00 15.66 77 ALA A N 1
ATOM 530 C CA . ALA A 1 78 ? 20.494 35.062 9.039 1.00 15.88 77 ALA A CA 1
ATOM 531 C C . ALA A 1 78 ? 19.833 35.644 7.778 1.00 17.25 77 ALA A C 1
ATOM 532 O O . ALA A 1 78 ? 20.072 35.167 6.668 1.00 15.41 77 ALA A O 1
ATOM 534 N N A VAL A 1 79 ? 18.979 36.641 7.977 0.50 18.37 78 VAL A N 1
ATOM 535 N N B VAL A 1 79 ? 18.960 36.625 7.977 0.50 18.14 78 VAL A N 1
ATOM 536 C CA A VAL A 1 79 ? 18.309 37.328 6.877 0.50 19.11 78 VAL A CA 1
ATOM 537 C CA B VAL A 1 79 ? 18.348 37.356 6.871 0.50 18.60 78 VAL A CA 1
ATOM 538 C C A VAL A 1 79 ? 18.235 38.822 7.138 0.50 19.45 78 VAL A C 1
ATOM 539 C C B VAL A 1 79 ? 18.315 38.835 7.146 0.50 19.09 78 VAL A C 1
ATOM 540 O O A VAL A 1 79 ? 18.066 39.248 8.278 0.50 21.41 78 VAL A O 1
ATOM 541 O O B VAL A 1 79 ? 18.260 39.263 8.296 0.50 21.15 78 VAL A O 1
ATOM 548 N N . ASP A 1 80 ? 18.339 39.614 6.072 1.00 19.77 79 ASP A N 1
ATOM 549 C CA . ASP A 1 80 ? 18.184 41.063 6.145 1.00 22.14 79 ASP A CA 1
ATOM 550 C C . ASP A 1 80 ? 17.259 41.602 5.030 1.00 22.83 79 ASP A C 1
ATOM 551 O O . ASP A 1 80 ? 17.620 41.633 3.847 1.00 20.58 79 ASP A O 1
ATOM 556 N N . GLU A 1 81 ? 16.058 42.038 5.408 1.00 25.38 80 GLU A N 1
ATOM 557 C CA . GLU A 1 81 ? 15.008 42.323 4.419 1.00 28.21 80 GLU A CA 1
ATOM 558 C C . GLU A 1 81 ? 14.886 41.069 3.567 1.00 29.20 80 GLU A C 1
ATOM 559 O O . GLU A 1 81 ? 14.668 40.019 4.132 1.00 33.72 80 GLU A O 1
ATOM 565 N N . ASP A 1 82 ? 15.055 41.115 2.253 1.00 32.13 81 ASP A N 1
ATOM 566 C CA . ASP A 1 82 ? 14.908 39.864 1.467 1.00 35.00 81 ASP A CA 1
ATOM 567 C C . ASP A 1 82 ? 16.235 39.134 1.156 1.00 32.69 81 ASP A C 1
ATOM 568 O O . ASP A 1 82 ? 16.268 38.253 0.293 1.00 37.94 81 ASP A O 1
ATOM 573 N N . VAL A 1 83 ? 17.317 39.485 1.847 1.00 24.72 82 VAL A N 1
ATOM 574 C CA . VAL A 1 83 ? 18.640 38.999 1.495 1.00 20.68 82 VAL A CA 1
ATOM 575 C C . VAL A 1 83 ? 19.083 37.933 2.515 1.00 17.63 82 VAL A C 1
ATOM 576 O O . VAL A 1 83 ? 19.113 38.201 3.709 1.00 16.75 82 VAL A O 1
ATOM 580 N N . SER A 1 84 ? 19.399 36.741 2.038 1.00 18.66 83 SER A N 1
ATOM 581 C CA . SER A 1 84 ? 20.098 35.741 2.866 1.00 21.41 83 SER A CA 1
ATOM 582 C C . SER A 1 84 ? 21.505 36.240 3.226 1.00 20.08 83 SER A C 1
ATOM 583 O O . SER A 1 84 ? 22.273 36.634 2.352 1.00 20.31 83 SER A O 1
ATOM 586 N N . VAL A 1 85 ? 21.848 36.203 4.511 1.00 17.31 84 VAL A N 1
ATOM 587 C CA . VAL A 1 85 ? 23.139 36.685 5.001 1.00 13.73 84 VAL A CA 1
ATOM 588 C C . VAL A 1 85 ? 23.700 35.614 5.941 1.00 16.08 84 VAL A C 1
ATOM 589 O O . VAL A 1 85 ? 23.003 35.134 6.835 1.00 19.30 84 VAL A O 1
ATOM 593 N N . HIS A 1 86 ? 24.949 35.244 5.731 1.00 10.89 85 HIS A N 1
ATOM 594 C CA . HIS A 1 86 ? 25.662 34.378 6.635 1.00 15.50 85 HIS A CA 1
ATOM 595 C C . HIS A 1 86 ? 26.664 35.226 7.433 1.00 14.92 85 HIS A C 1
ATOM 596 O O . HIS A 1 86 ? 27.391 36.054 6.862 1.00 14.44 85 HIS A O 1
ATOM 611 N N . LEU A 1 88 ? 29.728 35.146 10.291 1.00 13.68 87 LEU A N 1
ATOM 612 C CA . LEU A 1 88 ? 30.748 34.380 10.986 1.00 13.14 87 LEU A CA 1
ATOM 613 C C . LEU A 1 88 ? 30.917 35.018 12.379 1.00 13.83 87 LEU A C 1
ATOM 614 O O . LEU A 1 88 ? 31.069 36.244 12.484 1.00 17.49 87 LEU A O 1
ATOM 619 N N . ALA A 1 89 ? 30.871 34.178 13.412 1.00 11.00 88 ALA A N 1
ATOM 620 C CA . ALA A 1 89 ? 30.934 34.589 14.819 1.00 12.45 88 ALA A CA 1
ATOM 621 C C . ALA A 1 89 ? 32.083 33.864 15.450 1.00 8.86 88 ALA A C 1
ATOM 622 O O . ALA A 1 89 ? 32.137 32.643 15.404 1.00 8.74 88 ALA A O 1
ATOM 624 N N . PHE A 1 90 ? 33.039 34.605 15.982 1.00 8.29 89 PHE A N 1
ATOM 625 C CA . PHE A 1 90 ? 34.219 33.969 16.557 1.00 9.14 89 PHE A CA 1
ATOM 626 C C . PHE A 1 90 ? 34.388 34.354 18.034 1.00 10.71 89 PHE A C 1
ATOM 627 O O . PHE A 1 90 ? 34.079 35.493 18.442 1.00 9.26 89 PHE A O 1
ATOM 635 N N . GLN A 1 91 ? 34.955 33.416 18.777 1.00 9.99 90 GLN A N 1
ATOM 636 C CA . GLN A 1 91 ? 35.455 33.664 20.138 1.00 11.65 90 GLN A CA 1
ATOM 637 C C . GLN A 1 91 ? 34.420 34.282 21.052 1.00 9.70 90 GLN A C 1
ATOM 638 O O . GLN A 1 91 ? 34.664 35.304 21.703 1.00 12.37 90 GLN A O 1
ATOM 644 N N . TYR A 1 92 ? 33.254 33.658 21.100 1.00 11.82 91 TYR A N 1
ATOM 645 C CA . TYR A 1 92 ? 32.171 34.087 22.000 1.00 12.56 91 TYR A CA 1
ATOM 646 C C . TYR A 1 92 ? 31.943 33.020 23.056 1.00 13.56 91 TYR A C 1
ATOM 647 O O . TYR A 1 92 ? 32.383 31.876 22.895 1.00 11.73 91 TYR A O 1
ATOM 656 N N . ASP A 1 93 ? 31.252 33.376 24.133 1.00 15.36 92 ASP A N 1
ATOM 657 C CA . ASP A 1 93 ? 30.933 32.405 25.193 1.00 16.17 92 ASP A CA 1
ATOM 658 C C . ASP A 1 93 ? 29.922 31.358 24.729 1.00 15.38 92 ASP A C 1
ATOM 659 O O . ASP A 1 93 ? 28.758 31.670 24.510 1.00 16.23 92 ASP A O 1
ATOM 664 N N . PRO A 1 94 ? 30.354 30.101 24.569 1.00 17.35 93 PRO A N 1
ATOM 665 C CA . PRO A 1 94 ? 29.415 29.102 24.015 1.00 18.53 93 PRO A CA 1
ATOM 666 C C . PRO A 1 94 ? 28.227 28.761 24.919 1.00 18.35 93 PRO A C 1
ATOM 667 O O . PRO A 1 94 ? 27.221 28.278 24.442 1.00 20.25 93 PRO A O 1
ATOM 671 N N . SER A 1 95 ? 28.336 29.043 26.200 1.00 17.25 94 SER A N 1
ATOM 672 C CA . SER A 1 95 ? 27.244 28.790 27.130 1.00 21.15 94 SER A CA 1
ATOM 673 C C . SER A 1 95 ? 26.265 29.973 27.219 1.00 19.80 94 SER A C 1
ATOM 674 O O . SER A 1 95 ? 25.290 29.898 27.933 1.00 20.81 94 SER A O 1
ATOM 677 N N . ASN A 1 96 ? 26.523 31.075 26.524 1.00 15.34 95 ASN A N 1
ATOM 678 C CA . ASN A 1 96 ? 25.595 32.211 26.532 1.00 16.40 95 ASN A CA 1
ATOM 679 C C . ASN A 1 96 ? 24.179 31.753 26.157 1.00 17.78 95 ASN A C 1
ATOM 680 O O . ASN A 1 96 ? 23.988 31.101 25.145 1.00 16.44 95 ASN A O 1
ATOM 685 N N A GLU A 1 97 ? 23.192 32.071 27.000 0.50 18.39 96 GLU A N 1
ATOM 686 N N B GLU A 1 97 ? 23.209 32.084 27.002 0.50 17.69 96 GLU A N 1
ATOM 687 C CA A GLU A 1 97 ? 21.828 31.517 26.873 0.50 20.30 96 GLU A CA 1
ATOM 688 C CA B GLU A 1 97 ? 21.858 31.550 26.876 0.50 19.07 96 GLU A CA 1
ATOM 689 C C A GLU A 1 97 ? 21.081 32.054 25.641 0.50 20.49 96 GLU A C 1
ATOM 690 C C B GLU A 1 97 ? 21.157 32.034 25.605 0.50 19.61 96 GLU A C 1
ATOM 691 O O A GLU A 1 97 ? 20.293 31.319 25.040 0.50 19.61 96 GLU A O 1
ATOM 692 O O B GLU A 1 97 ? 20.495 31.239 24.935 0.50 18.37 96 GLU A O 1
ATOM 703 N N . HIS A 1 98 ? 21.308 33.324 25.273 1.00 17.96 97 HIS A N 1
ATOM 704 C CA . HIS A 1 98 ? 20.657 33.926 24.098 1.00 17.78 97 HIS A CA 1
ATOM 705 C C . HIS A 1 98 ? 21.183 33.268 22.827 1.00 19.34 97 HIS A C 1
ATOM 706 O O . HIS A 1 98 ? 20.415 32.832 21.954 1.00 20.24 97 HIS A O 1
ATOM 713 N N . ILE A 1 99 ? 22.497 33.147 22.715 1.00 18.37 98 ILE A N 1
ATOM 714 C CA . ILE A 1 99 ? 23.032 32.610 21.473 1.00 17.71 98 ILE A CA 1
ATOM 715 C C . ILE A 1 99 ? 22.706 31.110 21.403 1.00 15.72 98 ILE A C 1
ATOM 716 O O . ILE A 1 99 ? 22.285 30.615 20.368 1.00 16.62 98 ILE A O 1
ATOM 721 N N . SER A 1 100 ? 22.779 30.417 22.524 1.00 15.51 99 SER A N 1
ATOM 722 C CA . SER A 1 100 ? 22.433 28.987 22.573 1.00 21.45 99 SER A CA 1
ATOM 723 C C . SER A 1 100 ? 21.025 28.674 22.132 1.00 19.37 99 SER A C 1
ATOM 724 O O . SER A 1 100 ? 20.818 27.733 21.358 1.00 21.87 99 SER A O 1
ATOM 727 N N . SER A 1 101 ? 20.061 29.444 22.617 1.00 18.86 100 SER A N 1
ATOM 728 C CA . SER A 1 101 ? 18.692 29.183 22.272 1.00 19.62 100 SER A CA 1
ATOM 729 C C . SER A 1 101 ? 18.404 29.620 20.827 1.00 18.50 100 SER A C 1
ATOM 730 O O . SER A 1 101 ? 17.620 28.999 20.144 1.00 15.56 100 SER A O 1
ATOM 741 N N . PHE A 1 103 ? 20.545 29.367 18.315 1.00 15.77 102 PHE A N 1
ATOM 742 C CA . PHE A 1 103 ? 21.005 28.185 17.546 1.00 17.78 102 PHE A CA 1
ATOM 743 C C . PHE A 1 103 ? 20.064 26.990 17.628 1.00 19.54 102 PHE A C 1
ATOM 744 O O . PHE A 1 103 ? 19.845 26.321 16.618 1.00 21.65 102 PHE A O 1
ATOM 752 N N . ALA A 1 104 ? 19.535 26.697 18.810 1.00 21.65 103 ALA A N 1
ATOM 753 C CA . ALA A 1 104 ? 18.651 25.547 18.980 1.00 22.66 103 ALA A CA 1
ATOM 754 C C . ALA A 1 104 ? 17.415 25.772 18.119 1.00 22.68 103 ALA A C 1
ATOM 755 O O . ALA A 1 104 ? 16.952 24.846 17.453 1.00 23.11 103 ALA A O 1
ATOM 757 N N . ASN A 1 105 ? 16.902 26.999 18.113 1.00 20.67 104 ASN A N 1
ATOM 758 C CA . ASN A 1 105 ? 15.746 27.328 17.309 1.00 20.91 104 ASN A CA 1
ATOM 759 C C . ASN A 1 105 ? 16.062 27.194 15.834 1.00 19.63 104 ASN A C 1
ATOM 760 O O . ASN A 1 105 ? 15.232 26.702 15.070 1.00 19.58 104 ASN A O 1
ATOM 765 N N . THR A 1 106 ? 17.235 27.646 15.407 1.00 16.30 105 THR A N 1
ATOM 766 C CA . THR A 1 106 ? 17.564 27.551 13.966 1.00 17.00 105 THR A CA 1
ATOM 767 C C . THR A 1 106 ? 17.747 26.099 13.555 1.00 18.72 105 THR A C 1
ATOM 768 O O . THR A 1 106 ? 17.324 25.707 12.475 1.00 18.36 105 THR A O 1
ATOM 772 N N . ARG A 1 107 ? 18.360 25.300 14.420 1.00 17.79 106 ARG A N 1
ATOM 773 C CA . ARG A 1 107 ? 18.557 23.888 14.106 1.00 17.48 106 ARG A CA 1
ATOM 774 C C . ARG A 1 107 ? 17.216 23.149 14.030 1.00 20.38 106 ARG A C 1
ATOM 775 O O . ARG A 1 107 ? 17.041 22.331 13.131 1.00 22.01 106 ARG A O 1
ATOM 783 N N . ALA A 1 108 ? 16.269 23.459 14.927 1.00 21.69 107 ALA A N 1
ATOM 784 C CA . ALA A 1 108 ? 14.947 22.822 14.894 1.00 22.55 107 ALA A CA 1
ATOM 785 C C . ALA A 1 108 ? 14.164 23.282 13.653 1.00 23.13 107 ALA A C 1
ATOM 786 O O . ALA A 1 108 ? 13.497 22.470 12.982 1.00 22.02 107 ALA A O 1
ATOM 788 N N . ALA A 1 109 ? 14.225 24.575 13.329 1.00 22.63 108 ALA A N 1
ATOM 789 C CA . ALA A 1 109 ? 13.585 25.092 12.113 1.00 20.70 108 ALA A CA 1
ATOM 790 C C . ALA A 1 109 ? 14.179 24.430 10.831 1.00 21.63 108 ALA A C 1
ATOM 791 O O . ALA A 1 109 ? 13.438 23.986 9.933 1.00 22.22 108 ALA A O 1
ATOM 793 N N . ARG A 1 110 ? 15.510 24.356 10.756 1.00 18.39 109 ARG A N 1
ATOM 794 C CA . ARG A 1 110 ? 16.239 23.568 9.719 1.00 18.93 109 ARG A CA 1
ATOM 795 C C . ARG A 1 110 ? 15.798 22.085 9.591 1.00 19.04 109 ARG A C 1
ATOM 796 O O . ARG A 1 110 ? 15.554 21.587 8.496 1.00 18.24 109 ARG A O 1
ATOM 804 N N . LEU A 1 111 ? 15.697 21.400 10.711 1.00 19.03 110 LEU A N 1
ATOM 805 C CA . LEU A 1 111 ? 15.252 20.021 10.715 1.00 22.51 110 LEU A CA 1
ATOM 806 C C . LEU A 1 111 ? 13.842 19.887 10.122 1.00 23.97 110 LEU A C 1
ATOM 807 O O . LEU A 1 111 ? 13.598 19.024 9.270 1.00 23.69 110 LEU A O 1
ATOM 812 N N A ARG A 1 112 ? 12.943 20.745 10.586 0.50 22.66 111 ARG A N 1
ATOM 813 N N B ARG A 1 112 ? 12.914 20.726 10.582 0.50 22.99 111 ARG A N 1
ATOM 814 C CA A ARG A 1 112 ? 11.556 20.732 10.174 0.50 24.41 111 ARG A CA 1
ATOM 815 C CA B ARG A 1 112 ? 11.520 20.651 10.140 0.50 24.96 111 ARG A CA 1
ATOM 816 C C A ARG A 1 112 ? 11.419 20.992 8.683 0.50 24.27 111 ARG A C 1
ATOM 817 C C B ARG A 1 112 ? 11.384 21.005 8.661 0.50 24.54 111 ARG A C 1
ATOM 818 O O A ARG A 1 112 ? 10.697 20.290 7.983 0.50 23.95 111 ARG A O 1
ATOM 819 O O B ARG A 1 112 ? 10.617 20.376 7.940 0.50 24.18 111 ARG A O 1
ATOM 834 N N . ARG A 1 113 ? 12.131 22.017 8.224 1.00 23.59 112 ARG A N 1
ATOM 835 C CA . ARG A 1 113 ? 12.151 22.433 6.838 1.00 24.42 112 ARG A CA 1
ATOM 836 C C . ARG A 1 113 ? 12.721 21.351 5.911 1.00 24.47 112 ARG A C 1
ATOM 837 O O . ARG A 1 113 ? 12.246 21.144 4.776 1.00 20.23 112 ARG A O 1
ATOM 845 N N . THR A 1 114 ? 13.797 20.722 6.374 1.00 22.77 113 THR A N 1
ATOM 846 C CA . THR A 1 114 ? 14.569 19.822 5.535 1.00 21.97 113 THR A CA 1
ATOM 847 C C . THR A 1 114 ? 13.771 18.523 5.385 1.00 23.15 113 THR A C 1
ATOM 848 O O . THR A 1 114 ? 13.731 17.947 4.308 1.00 22.56 113 THR A O 1
ATOM 852 N N . LYS A 1 115 ? 13.078 18.124 6.448 1.00 25.19 114 LYS A N 1
ATOM 853 C CA . LYS A 1 115 ? 12.144 16.999 6.386 1.00 30.04 114 LYS A CA 1
ATOM 854 C C . LYS A 1 115 ? 11.035 17.273 5.367 1.00 28.22 114 LYS A C 1
ATOM 855 O O . LYS A 1 115 ? 10.710 16.419 4.568 1.00 28.01 114 LYS A O 1
ATOM 861 N N . ARG A 1 116 ? 10.460 18.473 5.387 1.00 29.74 115 ARG A N 1
ATOM 862 C CA . ARG A 1 116 ? 9.325 18.768 4.491 1.00 28.50 115 ARG A CA 1
ATOM 863 C C . ARG A 1 116 ? 9.802 18.779 3.051 1.00 26.43 115 ARG A C 1
ATOM 864 O O . ARG A 1 116 ? 9.106 18.305 2.180 1.00 28.56 115 ARG A O 1
ATOM 880 N N . VAL A 1 118 ? 12.307 16.872 1.916 1.00 23.41 117 VAL A N 1
ATOM 881 C CA . VAL A 1 118 ? 12.517 15.484 1.531 1.00 25.59 117 VAL A CA 1
ATOM 882 C C . VAL A 1 118 ? 11.140 14.819 1.266 1.00 27.89 117 VAL A C 1
ATOM 883 O O . VAL A 1 118 ? 11.003 14.020 0.350 1.00 30.92 117 VAL A O 1
ATOM 887 N N . GLU A 1 119 ? 10.108 15.190 2.033 1.00 27.48 118 GLU A N 1
ATOM 888 C CA . GLU A 1 119 ? 8.780 14.599 1.832 1.00 30.12 118 GLU A CA 1
ATOM 889 C C . GLU A 1 119 ? 8.363 14.874 0.374 1.00 31.69 118 GLU A C 1
ATOM 890 O O . GLU A 1 119 ? 7.894 13.967 -0.303 1.00 30.65 118 GLU A O 1
ATOM 893 N N . ARG A 1 120 ? 8.588 16.106 -0.111 1.00 31.77 119 ARG A N 1
ATOM 894 C CA . ARG A 1 120 ? 8.194 16.501 -1.476 1.00 33.37 119 ARG A CA 1
ATOM 895 C C . ARG A 1 120 ? 9.083 15.828 -2.510 1.00 32.02 119 ARG A C 1
ATOM 896 O O . ARG A 1 120 ? 8.608 15.245 -3.488 1.00 31.40 119 ARG A O 1
ATOM 904 N N . LEU A 1 121 ? 10.392 15.916 -2.292 1.00 31.71 120 LEU A N 1
ATOM 905 C CA . LEU A 1 121 ? 11.369 15.287 -3.194 1.00 30.17 120 LEU A CA 1
ATOM 906 C C . LEU A 1 121 ? 11.111 13.780 -3.359 1.00 29.50 120 LEU A C 1
ATOM 907 O O . LEU A 1 121 ? 11.306 13.222 -4.432 1.00 31.37 120 LEU A O 1
ATOM 912 N N . SER A 1 122 ? 10.680 13.112 -2.299 1.00 29.53 121 SER A N 1
ATOM 913 C CA . SER A 1 122 ? 10.504 11.654 -2.360 1.00 31.43 121 SER A CA 1
ATOM 914 C C . SER A 1 122 ? 9.367 11.205 -3.265 1.00 34.96 121 SER A C 1
ATOM 915 O O . SER A 1 122 ? 9.314 10.030 -3.631 1.00 35.45 121 SER A O 1
ATOM 918 N N . GLN A 1 123 ? 8.445 12.119 -3.590 1.00 34.54 122 GLN A N 1
ATOM 919 C CA . GLN A 1 123 ? 7.392 11.840 -4.577 1.00 36.50 122 GLN A CA 1
ATOM 920 C C . GLN A 1 123 ? 8.014 11.652 -5.940 1.00 35.75 122 GLN A C 1
ATOM 921 O O . GLN A 1 123 ? 7.494 10.922 -6.734 1.00 37.07 122 GLN A O 1
ATOM 927 N N . ASP A 1 124 ? 9.107 12.351 -6.226 1.00 33.74 123 ASP A N 1
ATOM 928 C CA . ASP A 1 124 ? 9.686 12.323 -7.571 1.00 35.46 123 ASP A CA 1
ATOM 929 C C . ASP A 1 124 ? 11.043 11.647 -7.679 1.00 34.27 123 ASP A C 1
ATOM 930 O O . ASP A 1 124 ? 11.488 11.385 -8.782 1.00 36.22 123 ASP A O 1
ATOM 935 N N . PHE A 1 125 ? 11.714 11.395 -6.551 1.00 36.26 124 PHE A N 1
ATOM 936 C CA . PHE A 1 125 ? 13.074 10.848 -6.558 1.00 34.81 124 PHE A CA 1
ATOM 937 C C . PHE A 1 125 ? 13.193 9.678 -5.578 1.00 33.89 124 PHE A C 1
ATOM 938 O O . PHE A 1 125 ? 12.476 9.611 -4.594 1.00 33.76 124 PHE A O 1
ATOM 946 N N . PRO A 1 126 ? 14.137 8.774 -5.816 1.00 35.80 125 PRO A N 1
ATOM 947 C CA . PRO A 1 126 ? 14.285 7.648 -4.879 1.00 36.27 125 PRO A CA 1
ATOM 948 C C . PRO A 1 126 ? 15.132 8.049 -3.670 1.00 34.86 125 PRO A C 1
ATOM 949 O O . PRO A 1 126 ? 16.300 7.659 -3.576 1.00 31.54 125 PRO A O 1
ATOM 953 N N A ILE A 1 127 ? 14.526 8.827 -2.768 0.50 34.74 126 ILE A N 1
ATOM 954 N N B ILE A 1 127 ? 14.571 8.868 -2.784 0.50 33.26 126 ILE A N 1
ATOM 955 C CA A ILE A 1 127 ? 15.147 9.262 -1.512 0.50 33.59 126 ILE A CA 1
ATOM 956 C CA B ILE A 1 127 ? 15.199 9.116 -1.491 0.50 30.90 126 ILE A CA 1
ATOM 957 C C A ILE A 1 127 ? 14.118 9.113 -0.404 0.50 32.79 126 ILE A C 1
ATOM 958 C C B ILE A 1 127 ? 14.144 9.125 -0.406 0.50 31.35 126 ILE A C 1
ATOM 959 O O A ILE A 1 127 ? 12.918 9.291 -0.637 0.50 33.05 126 ILE A O 1
ATOM 960 O O B ILE A 1 127 ? 12.969 9.413 -0.657 0.50 32.03 126 ILE A O 1
ATOM 969 N N . THR A 1 128 ? 14.585 8.770 0.794 1.00 31.12 127 THR A N 1
ATOM 970 C CA . THR A 1 128 ? 13.728 8.696 1.980 1.00 30.97 127 THR A CA 1
ATOM 971 C C . THR A 1 128 ? 14.391 9.536 3.044 1.00 29.41 127 THR A C 1
ATOM 972 O O . THR A 1 128 ? 15.565 9.902 2.926 1.00 26.78 127 THR A O 1
ATOM 976 N N . TRP A 1 129 ? 13.658 9.836 4.099 1.00 31.64 128 TRP A N 1
ATOM 977 C CA . TRP A 1 129 ? 14.243 10.537 5.219 1.00 30.30 128 TRP A CA 1
ATOM 978 C C . TRP A 1 129 ? 15.461 9.779 5.722 1.00 31.62 128 TRP A C 1
ATOM 979 O O . TRP A 1 129 ? 16.492 10.391 5.991 1.00 29.20 128 TRP A O 1
ATOM 990 N N . ASP A 1 130 ? 15.387 8.446 5.795 1.00 30.32 129 ASP A N 1
ATOM 991 C CA . ASP A 1 130 ? 16.545 7.655 6.232 1.00 30.84 129 ASP A CA 1
ATOM 992 C C . ASP A 1 130 ? 17.783 7.749 5.347 1.00 29.96 129 ASP A C 1
ATOM 993 O O . ASP A 1 130 ? 18.906 7.581 5.832 1.00 29.78 129 ASP A O 1
ATOM 998 N N . ASP A 1 131 ? 17.612 7.936 4.049 1.00 26.59 130 ASP A N 1
ATOM 999 C CA . ASP A 1 131 ? 18.782 8.106 3.195 1.00 27.28 130 ASP A CA 1
ATOM 1000 C C . ASP A 1 131 ? 19.475 9.423 3.574 1.00 24.71 130 ASP A C 1
ATOM 1001 O O . ASP A 1 131 ? 20.706 9.513 3.614 1.00 24.71 130 ASP A O 1
ATOM 1006 N N . VAL A 1 132 ? 18.678 10.431 3.906 1.00 26.94 131 VAL A N 1
ATOM 1007 C CA . VAL A 1 132 ? 19.255 11.734 4.325 1.00 26.88 131 VAL A CA 1
ATOM 1008 C C . VAL A 1 132 ? 19.919 11.596 5.681 1.00 28.33 131 VAL A C 1
ATOM 1009 O O . VAL A 1 132 ? 21.055 12.055 5.883 1.00 27.68 131 VAL A O 1
ATOM 1013 N N . LEU A 1 133 ? 19.212 10.975 6.616 1.00 28.93 132 LEU A N 1
ATOM 1014 C CA . LEU A 1 133 ? 19.768 10.715 7.934 1.00 30.06 132 LEU A CA 1
ATOM 1015 C C . LEU A 1 133 ? 21.087 9.949 7.820 1.00 30.93 132 LEU A C 1
ATOM 1016 O O . LEU A 1 133 ? 21.997 10.201 8.586 1.00 29.84 132 LEU A O 1
ATOM 1021 N N . ALA A 1 134 ? 21.213 9.054 6.840 1.00 31.09 133 ALA A N 1
ATOM 1022 C CA . ALA A 1 134 ? 22.500 8.390 6.592 1.00 30.84 133 ALA A CA 1
ATOM 1023 C C . ALA A 1 134 ? 23.647 9.328 6.231 1.00 30.08 133 ALA A C 1
ATOM 1024 O O . ALA A 1 134 ? 24.822 8.954 6.413 1.00 26.00 133 ALA A O 1
ATOM 1026 N N . GLN A 1 135 ? 23.339 10.548 5.751 1.00 27.44 134 GLN A N 1
ATOM 1027 C CA . GLN A 1 135 ? 24.388 11.504 5.334 1.00 26.03 134 GLN A CA 1
ATOM 1028 C C . GLN A 1 135 ? 24.728 12.525 6.436 1.00 26.00 134 GLN A C 1
ATOM 1029 O O . GLN A 1 135 ? 25.657 13.334 6.270 1.00 19.94 134 GLN A O 1
ATOM 1035 N N . VAL A 1 136 ? 23.955 12.493 7.531 1.00 24.70 135 VAL A N 1
ATOM 1036 C CA . VAL A 1 136 ? 24.166 13.337 8.710 1.00 26.18 135 VAL A CA 1
ATOM 1037 C C . VAL A 1 136 ? 25.163 12.652 9.678 1.00 27.09 135 VAL A C 1
ATOM 1038 O O . VAL A 1 136 ? 24.758 11.796 10.471 1.00 31.30 135 VAL A O 1
ATOM 1042 N N . LYS A 1 137 ? 26.440 13.045 9.637 1.00 20.72 136 LYS A N 1
ATOM 1043 C CA . LYS A 1 137 ? 27.517 12.179 10.105 1.00 21.73 136 LYS A CA 1
ATOM 1044 C C . LYS A 1 137 ? 27.744 12.170 11.595 1.00 23.57 136 LYS A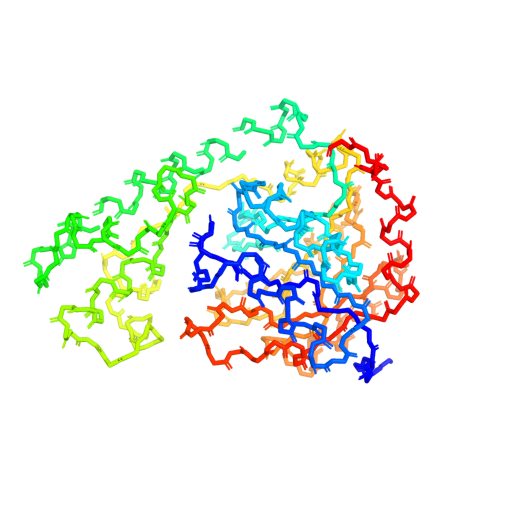 C 1
ATOM 1045 O O . LYS A 1 137 ? 28.299 11.203 12.127 1.00 21.40 136 LYS A O 1
ATOM 1051 N N . GLU A 1 138 ? 27.272 13.201 12.280 1.00 23.94 137 GLU A N 1
ATOM 1052 C CA . GLU A 1 138 ? 27.345 13.219 13.720 1.00 24.61 137 GLU A CA 1
ATOM 1053 C C . GLU A 1 138 ? 25.987 13.139 14.404 1.00 24.08 137 GLU A C 1
ATOM 1054 O O . GLU A 1 138 ? 25.865 13.519 15.571 1.00 25.67 137 GLU A O 1
ATOM 1060 N N . GLY A 1 139 ? 24.971 12.679 13.679 1.00 27.39 138 GLY A N 1
ATOM 1061 C CA . GLY A 1 139 ? 23.606 12.514 14.206 1.00 27.42 138 GLY A CA 1
ATOM 1062 C C . GLY A 1 139 ? 22.951 13.788 14.696 1.00 29.87 138 GLY A C 1
ATOM 1063 O O . GLY A 1 139 ? 23.020 14.844 14.022 1.00 26.96 138 GLY A O 1
ATOM 1064 N N . GLU A 1 140 ? 22.357 13.720 15.896 1.00 27.82 139 GLU A N 1
ATOM 1065 C CA . GLU A 1 140 ? 21.732 14.890 16.521 1.00 28.70 139 GLU A CA 1
ATOM 1066 C C . GLU A 1 140 ? 22.692 16.092 16.614 1.00 25.21 139 GLU A C 1
ATOM 1067 O O . GLU A 1 140 ? 22.236 17.228 16.668 1.00 26.05 139 GLU A O 1
ATOM 1069 N N . ARG A 1 141 ? 24.005 15.849 16.589 1.00 22.37 140 ARG A N 1
ATOM 1070 C CA . ARG A 1 141 ? 24.987 16.915 16.771 1.00 22.47 140 ARG A CA 1
ATOM 1071 C C . ARG A 1 141 ? 25.377 17.609 15.456 1.00 24.58 140 ARG A C 1
ATOM 1072 O O . ARG A 1 141 ? 26.175 18.547 15.467 1.00 22.54 140 ARG A O 1
ATOM 1080 N N . THR A 1 142 ? 24.829 17.119 14.342 1.00 21.88 141 THR A N 1
ATOM 1081 C CA . THR A 1 142 ? 25.017 17.709 13.040 1.00 19.68 141 THR A CA 1
ATOM 1082 C C . THR A 1 142 ? 23.866 18.673 12.737 1.00 19.87 141 THR A C 1
ATOM 1083 O O . THR A 1 142 ? 22.711 18.318 12.857 1.00 19.84 141 THR A O 1
ATOM 1087 N N . THR A 1 143 ? 24.208 19.890 12.339 1.00 17.21 142 THR A N 1
ATOM 1088 C CA . THR A 1 143 ? 23.252 20.871 11.802 1.00 15.89 142 THR A CA 1
ATOM 1089 C C . THR A 1 143 ? 22.881 20.518 10.367 1.00 18.96 142 THR A C 1
ATOM 1090 O O . THR A 1 143 ? 23.714 20.610 9.461 1.00 18.95 142 THR A O 1
ATOM 1094 N N . ILE A 1 144 ? 21.612 20.158 10.155 1.00 20.61 143 ILE A N 1
ATOM 1095 C CA . ILE A 1 144 ? 21.157 19.608 8.886 1.00 18.97 143 ILE A CA 1
ATOM 1096 C C . ILE A 1 144 ? 20.725 20.707 7.909 1.00 22.35 143 ILE A C 1
ATOM 1097 O O . ILE A 1 144 ? 20.266 21.774 8.304 1.00 25.16 143 ILE A O 1
ATOM 1102 N N . GLY A 1 145 ? 20.818 20.427 6.620 1.00 21.91 144 GLY A N 1
ATOM 1103 C CA . GLY A 1 145 ? 20.281 21.342 5.634 1.00 22.32 144 GLY A CA 1
ATOM 1104 C C . GLY A 1 145 ? 20.265 20.700 4.268 1.00 21.69 144 GLY A C 1
ATOM 1105 O O . GLY A 1 145 ? 20.324 19.477 4.146 1.00 17.85 144 GLY A O 1
ATOM 1106 N N . ARG A 1 146 ? 20.191 21.534 3.232 1.00 22.64 145 ARG A N 1
ATOM 1107 C CA . ARG A 1 146 ? 20.175 21.024 1.845 1.00 21.62 145 ARG A CA 1
ATOM 1108 C C . ARG A 1 146 ? 21.380 20.181 1.433 1.00 17.94 145 ARG A C 1
ATOM 1109 O O . ARG A 1 146 ? 21.212 19.244 0.645 1.00 26.12 145 ARG A O 1
ATOM 1117 N N . PRO A 1 147 ? 22.597 20.484 1.925 1.00 18.18 146 PRO A N 1
ATOM 1118 C CA . PRO A 1 147 ? 23.703 19.613 1.518 1.00 15.79 146 PRO A CA 1
ATOM 1119 C C . PRO A 1 147 ? 23.532 18.129 1.810 1.00 17.24 146 PRO A C 1
ATOM 1120 O O . PRO A 1 147 ? 24.007 17.319 1.034 1.00 15.60 146 PRO A O 1
ATOM 1124 N N . HIS A 1 148 ? 22.873 17.793 2.916 1.00 16.80 147 HIS A N 1
ATOM 1125 C CA . HIS A 1 148 ? 22.600 16.429 3.275 1.00 18.33 147 HIS A CA 1
ATOM 1126 C C . HIS A 1 148 ? 21.562 15.785 2.363 1.00 19.51 147 HIS A C 1
ATOM 1127 O O . HIS A 1 148 ? 21.662 14.608 2.080 1.00 20.75 147 HIS A O 1
ATOM 1134 N N . ILE A 1 149 ? 20.580 16.559 1.912 1.00 18.98 148 ILE A N 1
ATOM 1135 C CA . ILE A 1 149 ? 19.691 16.124 0.847 1.00 18.74 148 ILE A CA 1
ATOM 1136 C C . ILE A 1 149 ? 20.482 15.883 -0.443 1.00 18.92 148 ILE A C 1
ATOM 1137 O O . ILE A 1 149 ? 20.338 14.839 -1.075 1.00 19.09 148 ILE A O 1
ATOM 1142 N N . ALA A 1 150 ? 21.297 16.851 -0.856 1.00 21.17 149 ALA A N 1
ATOM 1143 C CA . ALA A 1 150 ? 22.109 16.678 -2.074 1.00 20.53 149 ALA A CA 1
ATOM 1144 C C . ALA A 1 150 ? 22.940 15.416 -1.974 1.00 23.62 149 ALA A C 1
ATOM 1145 O O . ALA A 1 150 ? 22.948 14.610 -2.897 1.00 22.72 149 ALA A O 1
ATOM 1147 N N . ASP A 1 151 ? 23.628 15.229 -0.839 1.00 23.38 150 ASP A N 1
ATOM 1148 C CA . ASP A 1 151 ? 24.410 14.017 -0.613 1.00 25.62 150 ASP A CA 1
ATOM 1149 C C . ASP A 1 151 ? 23.583 12.730 -0.744 1.00 27.15 150 ASP A C 1
ATOM 1150 O O . ASP A 1 151 ? 24.060 11.749 -1.315 1.00 22.89 150 ASP A O 1
ATOM 1155 N N . ALA A 1 152 ? 22.371 12.715 -0.187 1.00 27.36 151 ALA A N 1
ATOM 1156 C CA . ALA A 1 152 ? 21.530 11.526 -0.292 1.00 28.93 151 ALA A CA 1
ATOM 1157 C C . ALA A 1 152 ? 21.185 11.245 -1.769 1.00 28.95 151 ALA A C 1
ATOM 1158 O O . ALA A 1 152 ? 21.129 10.074 -2.183 1.00 30.09 151 ALA A O 1
ATOM 1160 N N . LEU A 1 153 ? 21.006 12.308 -2.558 1.00 27.79 152 LEU A N 1
ATOM 1161 C CA . LEU A 1 153 ? 20.649 12.178 -3.982 1.00 28.43 152 LEU A CA 1
ATOM 1162 C C . LEU A 1 153 ? 21.845 11.715 -4.783 1.00 28.87 152 LEU A C 1
ATOM 1163 O O . LEU A 1 153 ? 21.675 11.075 -5.815 1.00 32.85 152 LEU A O 1
ATOM 1168 N N . VAL A 1 154 ? 23.051 12.018 -4.314 1.00 29.81 153 VAL A N 1
ATOM 1169 C CA . VAL A 1 154 ? 24.280 11.477 -4.937 1.00 30.87 153 VAL A CA 1
ATOM 1170 C C . VAL A 1 154 ? 24.455 10.007 -4.526 1.00 32.58 153 VAL A C 1
ATOM 1171 O O . VAL A 1 154 ? 24.700 9.164 -5.383 1.00 37.94 153 VAL A O 1
ATOM 1175 N N . ALA A 1 155 ? 24.272 9.675 -3.241 1.00 32.71 154 ALA A N 1
ATOM 1176 C CA . ALA A 1 155 ? 24.328 8.256 -2.796 1.00 34.98 154 ALA A CA 1
ATOM 1177 C C . ALA A 1 155 ? 23.298 7.351 -3.494 1.00 37.20 154 ALA A C 1
ATOM 1178 O O . ALA A 1 155 ? 23.518 6.137 -3.634 1.00 37.60 154 ALA A O 1
ATOM 1180 N N . ALA A 1 156 ? 22.171 7.933 -3.896 1.00 39.11 155 ALA A N 1
ATOM 1181 C CA . ALA A 1 156 ? 21.101 7.209 -4.585 1.00 38.76 155 ALA A CA 1
ATOM 1182 C C . ALA A 1 156 ? 21.342 7.143 -6.098 1.00 41.24 155 ALA A C 1
ATOM 1183 O O . ALA A 1 156 ? 20.618 6.459 -6.814 1.00 42.91 155 ALA A O 1
ATOM 1185 N N . GLY A 1 157 ? 22.335 7.878 -6.582 1.00 40.92 156 GLY A N 1
ATOM 1186 C CA . GLY A 1 157 ? 22.745 7.814 -7.975 1.00 42.50 156 GLY A CA 1
ATOM 1187 C C . GLY A 1 157 ? 22.042 8.797 -8.890 1.00 43.19 156 GLY A C 1
ATOM 1188 O O . GLY A 1 157 ? 22.182 8.702 -10.105 1.00 45.16 156 GLY A O 1
ATOM 1189 N N . VAL A 1 158 ? 21.302 9.751 -8.328 1.00 40.29 157 VAL A N 1
ATOM 1190 C CA . VAL A 1 158 ? 20.522 10.678 -9.141 1.00 38.60 157 VAL A CA 1
ATOM 1191 C C . VAL A 1 158 ? 21.403 11.750 -9.771 1.00 40.66 157 VAL A C 1
ATOM 1192 O O . VAL A 1 158 ? 21.094 12.224 -10.869 1.00 39.78 157 VAL A O 1
ATOM 1196 N N . TYR A 1 159 ? 22.469 12.155 -9.061 1.00 40.18 158 TYR A N 1
ATOM 1197 C CA . TYR A 1 159 ? 23.432 13.188 -9.527 1.00 39.22 158 TYR A CA 1
ATOM 1198 C C . TYR A 1 159 ? 24.874 12.711 -9.311 1.00 37.41 158 TYR A C 1
ATOM 1199 O O . TYR A 1 159 ? 25.109 11.850 -8.470 1.00 38.64 158 TYR A O 1
ATOM 1208 N N . GLU A 1 160 ? 25.832 13.255 -10.062 1.00 38.23 159 GLU A N 1
ATOM 1209 C CA . GLU A 1 160 ? 27.247 12.820 -9.932 1.00 41.32 159 GLU A CA 1
ATOM 1210 C C . GLU A 1 160 ? 27.913 13.471 -8.702 1.00 40.44 159 GLU A C 1
ATOM 1211 O O . GLU A 1 160 ? 28.617 12.800 -7.941 1.00 41.29 159 GLU A O 1
ATOM 1213 N N . THR A 1 161 ? 27.676 14.770 -8.526 1.00 37.41 160 THR A N 1
ATOM 1214 C CA . THR A 1 161 ? 28.291 15.561 -7.456 1.00 35.18 160 THR A CA 1
ATOM 1215 C C . THR A 1 161 ? 27.218 16.257 -6.609 1.00 35.09 160 THR A C 1
ATOM 1216 O O . THR A 1 161 ? 26.076 16.434 -7.033 1.00 34.57 160 THR A O 1
ATOM 1220 N N . ARG A 1 162 ? 27.583 16.655 -5.399 1.00 33.49 161 ARG A N 1
ATOM 1221 C CA . ARG A 1 162 ? 26.687 17.471 -4.579 1.00 33.14 161 ARG A CA 1
ATOM 1222 C C . ARG A 1 162 ? 26.327 18.783 -5.259 1.00 29.98 161 ARG A C 1
ATOM 1223 O O . ARG A 1 162 ? 25.166 19.205 -5.244 1.00 28.25 161 ARG A O 1
ATOM 1231 N N . SER A 1 163 ? 27.313 19.422 -5.869 1.00 31.27 162 SER A N 1
ATOM 1232 C CA . SER A 1 163 ? 27.087 20.651 -6.679 1.00 32.87 162 SER A CA 1
ATOM 1233 C C . SER A 1 163 ? 26.099 20.486 -7.875 1.00 35.08 162 SER A C 1
ATOM 1234 O O . SER A 1 163 ? 25.398 21.432 -8.239 1.00 36.58 162 SER A O 1
ATOM 1237 N N . ASP A 1 164 ? 26.048 19.293 -8.472 1.00 36.66 163 ASP A N 1
ATOM 1238 C CA . ASP A 1 164 ? 25.057 18.984 -9.527 1.00 38.25 163 ASP A CA 1
ATOM 1239 C C . ASP A 1 164 ? 23.653 19.055 -8.975 1.00 37.54 163 ASP A C 1
ATOM 1240 O O . ASP A 1 164 ? 22.742 19.599 -9.620 1.00 37.36 163 ASP A O 1
ATOM 1245 N N . ALA A 1 165 ? 23.470 18.493 -7.782 1.00 34.06 164 ALA A N 1
ATOM 1246 C CA . ALA A 1 165 ? 22.156 18.464 -7.159 1.00 33.28 164 ALA A CA 1
ATOM 1247 C C . ALA A 1 165 ? 21.656 19.869 -6.954 1.00 31.76 164 ALA A C 1
ATOM 1248 O O . ALA A 1 165 ? 20.501 20.191 -7.280 1.00 30.92 164 ALA A O 1
ATOM 1250 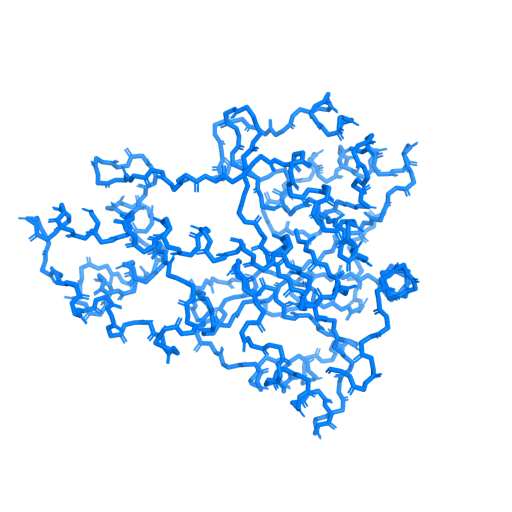N N . PHE A 1 166 ? 22.544 20.722 -6.445 1.00 34.87 165 PHE A N 1
ATOM 1251 C CA . PHE A 1 166 ? 22.234 22.147 -6.191 1.00 34.54 165 PHE A CA 1
ATOM 1252 C C . PHE A 1 166 ? 21.903 22.936 -7.471 1.00 37.53 165 PHE A C 1
ATOM 1253 O O . PHE A 1 166 ? 21.099 23.877 -7.441 1.00 37.24 165 PHE A O 1
ATOM 1261 N N . ALA A 1 167 ? 22.517 22.543 -8.590 1.00 41.21 166 ALA A N 1
ATOM 1262 C CA . ALA A 1 167 ? 22.160 23.094 -9.907 1.00 44.07 166 ALA A CA 1
ATOM 1263 C C . ALA A 1 167 ? 20.734 22.698 -10.368 1.00 46.13 166 ALA A C 1
ATOM 1264 O O . ALA A 1 167 ? 20.209 23.276 -11.325 1.00 52.17 166 ALA A O 1
ATOM 1266 N N . ASP A 1 168 ? 20.102 21.730 -9.702 1.00 45.07 167 ASP A N 1
ATOM 1267 C CA . ASP A 1 168 ? 18.815 21.193 -10.152 1.00 43.34 167 ASP A CA 1
ATOM 1268 C C . ASP A 1 168 ? 17.788 21.067 -8.999 1.00 40.53 167 ASP A C 1
ATOM 1269 O O . ASP A 1 168 ? 17.314 22.090 -8.487 1.00 39.71 167 ASP A O 1
ATOM 1274 N N . ALA A 1 169 ? 17.467 19.837 -8.585 1.00 37.82 168 ALA A N 1
ATOM 1275 C CA . ALA A 1 169 ? 16.358 19.573 -7.667 1.00 37.69 168 ALA A CA 1
ATOM 1276 C C . ALA A 1 169 ? 16.491 20.306 -6.339 1.00 35.53 168 ALA A C 1
ATOM 1277 O O . ALA A 1 169 ? 15.495 20.714 -5.785 1.00 34.55 168 ALA A O 1
ATOM 1279 N N . VAL A 1 170 ? 17.724 20.475 -5.858 1.00 33.54 169 VAL A N 1
ATOM 1280 C CA . VAL A 1 170 ? 17.997 21.063 -4.543 1.00 33.59 169 VAL A CA 1
ATOM 1281 C C . VAL A 1 170 ? 18.253 22.579 -4.651 1.00 34.69 169 VAL A C 1
ATOM 1282 O O . VAL A 1 170 ? 18.411 23.247 -3.650 1.00 33.06 169 VAL A O 1
ATOM 1286 N N . SER A 1 171 ? 18.284 23.104 -5.879 1.00 35.48 170 SER A N 1
ATOM 1287 C CA . SER A 1 171 ? 18.393 24.537 -6.139 1.00 33.82 170 SER A CA 1
ATOM 1288 C C . SER A 1 171 ? 17.321 25.339 -5.423 1.00 33.72 170 SER A C 1
ATOM 1289 O O . SER A 1 171 ? 16.197 24.872 -5.270 1.00 33.35 170 SER A O 1
ATOM 1292 N N . ALA A 1 172 ? 17.663 26.566 -5.028 1.00 34.42 171 ALA A N 1
ATOM 1293 C CA . ALA A 1 172 ? 16.705 27.501 -4.440 1.00 37.84 171 ALA A CA 1
ATOM 1294 C C . ALA A 1 172 ? 15.582 27.920 -5.403 1.00 40.20 171 ALA A C 1
ATOM 1295 O O . ALA A 1 172 ? 14.489 28.272 -4.974 1.00 39.38 171 ALA A O 1
ATOM 1297 N N . LYS A 1 173 ? 15.838 27.828 -6.707 1.00 44.99 172 LYS A N 1
ATOM 1298 C CA . LYS A 1 173 ? 14.815 28.099 -7.729 1.00 46.92 172 LYS A CA 1
ATOM 1299 C C . LYS A 1 173 ? 13.748 26.995 -7.837 1.00 49.10 172 LYS A C 1
ATOM 1300 O O . LYS A 1 173 ? 12.643 27.243 -8.335 1.00 49.59 172 LYS A O 1
ATOM 1306 N N . SER A 1 174 ? 14.065 25.780 -7.383 1.00 46.40 173 SER A N 1
ATOM 1307 C CA . SER A 1 174 ? 13.228 24.625 -7.702 1.00 45.71 173 SER A CA 1
ATOM 1308 C C . SER A 1 174 ? 11.907 24.638 -6.937 1.00 44.39 173 SER A C 1
ATOM 1309 O O . SER A 1 174 ? 11.741 25.342 -5.959 1.00 41.84 173 SER A O 1
ATOM 1312 N N . LYS A 1 175 ? 10.966 23.842 -7.416 1.00 44.35 174 LYS A N 1
ATOM 1313 C CA . LYS A 1 175 ? 9.654 23.725 -6.800 1.00 42.93 174 LYS A CA 1
ATOM 1314 C C . LYS A 1 175 ? 9.667 22.997 -5.445 1.00 40.37 174 LYS A C 1
ATOM 1315 O O . LYS A 1 175 ? 8.670 23.013 -4.717 1.00 39.93 174 LYS A O 1
ATOM 1321 N N . TYR A 1 176 ? 10.773 22.315 -5.141 1.00 38.97 175 TYR A N 1
ATOM 1322 C CA . TYR A 1 176 ? 10.937 21.582 -3.882 1.00 36.78 175 TYR A CA 1
ATOM 1323 C C . TYR A 1 176 ? 11.492 22.483 -2.778 1.00 35.83 175 TYR A C 1
ATOM 1324 O O . TYR A 1 176 ? 11.297 22.214 -1.596 1.00 36.34 175 TYR A O 1
ATOM 1333 N N . TYR A 1 177 ? 12.200 23.536 -3.166 1.00 33.70 176 TYR A N 1
ATOM 1334 C CA . TYR A 1 177 ? 12.836 24.430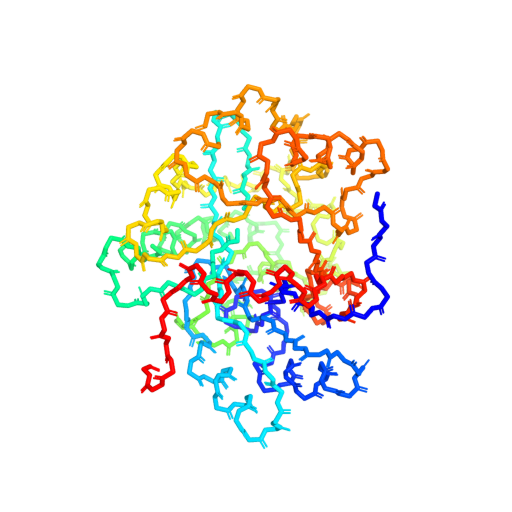 -2.192 1.00 34.10 176 TYR A CA 1
ATOM 1335 C C . TYR A 1 177 ? 11.861 25.031 -1.179 1.00 34.42 176 TYR A C 1
ATOM 1336 O O . TYR A 1 177 ? 10.803 25.522 -1.549 1.00 34.86 176 TYR A O 1
ATOM 1345 N N . ILE A 1 178 ? 12.227 24.977 0.103 1.00 34.69 177 ILE A N 1
ATOM 1346 C CA . ILE A 1 178 ? 11.582 25.775 1.165 1.00 34.02 177 ILE A CA 1
ATOM 1347 C C . ILE A 1 178 ? 12.652 26.626 1.894 1.00 33.44 177 ILE A C 1
ATOM 1348 O O . ILE A 1 178 ? 13.741 26.139 2.149 1.00 31.85 177 ILE A O 1
ATOM 1353 N N . PRO A 1 179 ? 12.369 27.916 2.171 1.00 33.93 178 PRO A N 1
ATOM 1354 C CA . PRO A 1 179 ? 13.358 28.682 2.936 1.00 35.34 178 PRO A CA 1
ATOM 1355 C C . PRO A 1 179 ? 13.313 28.316 4.430 1.00 31.41 178 PRO A C 1
ATOM 1356 O O . PRO A 1 179 ? 12.244 27.936 4.955 1.00 30.88 178 PRO A O 1
ATOM 1360 N N . THR A 1 180 ? 14.443 28.413 5.106 1.00 31.57 179 THR A N 1
ATOM 1361 C CA . THR A 1 180 ? 14.448 28.194 6.557 1.00 33.63 179 THR A CA 1
ATOM 1362 C C . THR A 1 180 ? 14.107 29.499 7.290 1.00 32.90 179 THR A C 1
ATOM 1363 O O . THR A 1 180 ? 14.746 30.516 7.028 1.00 32.66 179 THR A O 1
ATOM 1367 N N . PRO A 1 181 ? 13.137 29.466 8.233 1.00 33.18 180 PRO A N 1
ATOM 1368 C CA . PRO A 1 181 ? 12.938 30.656 9.100 1.00 33.30 180 PRO A CA 1
ATOM 1369 C C . PRO A 1 181 ? 14.276 31.006 9.808 1.00 29.31 180 PRO A C 1
ATOM 1370 O O . PRO A 1 181 ? 14.917 30.116 10.385 1.00 28.30 180 PRO A O 1
ATOM 1374 N N . SER A 1 182 ? 14.705 32.258 9.698 1.00 24.50 181 SER A N 1
ATOM 1375 C CA . SER A 1 182 ? 16.017 32.682 10.174 1.00 22.77 181 SER A CA 1
ATOM 1376 C C . SER A 1 182 ? 15.931 33.930 11.008 1.00 21.88 181 SER A C 1
ATOM 1377 O O . SER A 1 182 ? 15.091 34.788 10.733 1.00 15.47 181 SER A O 1
ATOM 1380 N N . PRO A 1 183 ? 16.859 34.087 11.967 1.00 18.43 182 PRO A N 1
ATOM 1381 C CA . PRO A 1 183 ? 16.850 35.358 12.701 1.00 18.65 182 PRO A CA 1
ATOM 1382 C C . PRO A 1 183 ? 17.345 36.519 11.815 1.00 16.40 182 PRO A C 1
ATOM 1383 O O . PRO A 1 183 ? 18.011 36.288 10.785 1.00 16.30 182 PRO A O 1
ATOM 1387 N N . SER A 1 184 ? 17.040 37.744 12.201 1.00 13.43 183 SER A N 1
ATOM 1388 C CA . SER A 1 184 ? 17.563 38.887 11.474 1.00 16.00 183 SER A CA 1
ATOM 1389 C C . SER A 1 184 ? 19.045 39.106 11.804 1.00 14.87 183 SER A C 1
ATOM 1390 O O . SER A 1 184 ? 19.547 38.676 12.853 1.00 14.73 183 SER A O 1
ATOM 1393 N N . THR A 1 185 ? 19.734 39.771 10.889 1.00 16.22 184 THR A N 1
ATOM 1394 C CA . THR A 1 185 ? 21.121 40.187 11.109 1.00 17.19 184 THR A CA 1
ATOM 1395 C C . THR A 1 185 ? 21.242 41.084 12.349 1.00 16.13 184 THR A C 1
ATOM 1396 O O . THR A 1 185 ? 22.204 40.949 13.072 1.00 13.69 184 THR A O 1
ATOM 1400 N N A HIS A 1 186 ? 20.258 41.937 12.615 0.50 15.39 185 HIS A N 1
ATOM 1401 N N B HIS A 1 186 ? 20.270 41.971 12.587 0.50 16.02 185 HIS A N 1
ATOM 1402 C CA A HIS A 1 186 ? 20.315 42.792 13.808 0.50 16.22 185 HIS A CA 1
ATOM 1403 C CA B HIS A 1 186 ? 20.285 42.817 13.800 0.50 17.42 185 HIS A CA 1
ATOM 1404 C C A HIS A 1 186 ? 20.257 41.971 15.101 0.50 15.09 185 HIS A C 1
ATOM 1405 C C B HIS A 1 186 ? 20.325 41.921 15.054 0.50 15.67 185 HIS A C 1
ATOM 1406 O O A HIS A 1 186 ? 20.946 42.288 16.075 0.50 13.69 185 HIS A O 1
ATOM 1407 O O B HIS A 1 186 ? 21.177 42.115 15.935 0.50 13.51 185 HIS A O 1
ATOM 1420 N N . GLU A 1 187 ? 19.445 40.921 15.098 1.00 12.83 186 GLU A N 1
ATOM 1421 C CA . GLU A 1 187 ? 19.362 40.034 16.235 1.00 14.51 186 GLU A CA 1
ATOM 1422 C C . GLU A 1 187 ? 20.633 39.227 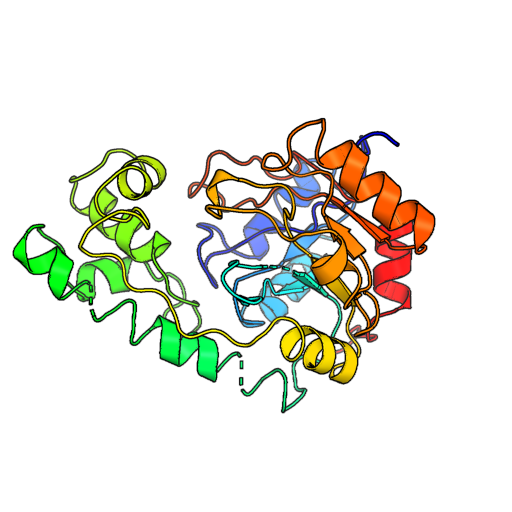16.380 1.00 11.15 186 GLU A C 1
ATOM 1423 O O . GLU A 1 187 ? 21.147 39.103 17.489 1.00 12.51 186 GLU A O 1
ATOM 1429 N N . VAL A 1 188 ? 21.133 38.671 15.291 1.00 13.51 187 VAL A N 1
ATOM 1430 C CA . VAL A 1 188 ? 22.401 37.897 15.330 1.00 10.69 187 VAL A CA 1
ATOM 1431 C C . VAL A 1 188 ? 23.565 38.746 15.841 1.00 11.32 187 VAL A C 1
ATOM 1432 O O . VAL A 1 188 ? 24.316 38.328 16.743 1.00 11.32 187 VAL A O 1
ATOM 1436 N N . ILE A 1 189 ? 23.706 39.956 15.321 1.00 11.21 188 ILE A N 1
ATOM 1437 C CA . ILE A 1 189 ? 24.798 40.812 15.786 1.00 12.07 188 ILE A CA 1
ATOM 1438 C C . ILE A 1 189 ? 24.701 41.154 17.282 1.00 16.34 188 ILE A C 1
ATOM 1439 O O . ILE A 1 189 ? 25.710 41.089 18.005 1.00 12.04 188 ILE A O 1
ATOM 1444 N N . ALA A 1 190 ? 23.507 41.502 17.762 1.00 12.11 189 ALA A N 1
ATOM 1445 C CA . ALA A 1 190 ? 23.324 41.752 19.168 1.00 10.98 189 ALA A CA 1
ATOM 1446 C C . ALA A 1 190 ? 23.681 40.524 20.008 1.00 10.77 189 ALA A C 1
ATOM 1447 O O . ALA A 1 190 ? 24.262 40.686 21.089 1.00 12.07 189 ALA A O 1
ATOM 1449 N N . ALA A 1 191 ? 23.305 39.325 19.544 1.00 10.12 190 ALA A N 1
ATOM 1450 C CA . ALA A 1 191 ? 23.540 38.111 20.292 1.00 12.35 190 ALA A CA 1
ATOM 1451 C C . ALA A 1 191 ? 25.037 37.806 20.336 1.00 12.60 190 ALA A C 1
ATOM 1452 O O . ALA A 1 191 ? 25.546 37.405 21.376 1.00 12.79 190 ALA A O 1
ATOM 1454 N N . VAL A 1 192 ? 25.736 38.006 19.213 1.00 10.99 191 VAL A N 1
ATOM 1455 C CA . VAL A 1 192 ? 27.151 37.664 19.161 1.00 10.63 191 VAL A CA 1
ATOM 1456 C C . VAL A 1 192 ? 27.936 38.613 20.061 1.00 10.79 191 VAL A C 1
ATOM 1457 O O . VAL A 1 192 ? 28.749 38.165 20.888 1.00 11.50 191 VAL A O 1
ATOM 1461 N N . LYS A 1 193 ? 27.656 39.920 19.937 1.00 10.13 192 LYS A N 1
ATOM 1462 C CA . LYS A 1 193 ? 28.259 40.902 20.819 1.00 14.25 192 LYS A CA 1
ATOM 1463 C C . LYS A 1 193 ? 27.854 40.650 22.275 1.00 13.33 192 LYS A C 1
ATOM 1464 O O . LYS A 1 193 ? 28.681 40.769 23.175 1.00 13.29 192 LYS A O 1
ATOM 1470 N N . GLY A 1 194 ? 26.607 40.268 22.505 1.00 13.58 193 GLY A N 1
ATOM 1471 C CA . GLY A 1 194 ? 26.185 39.907 23.864 1.00 13.54 193 GLY A CA 1
ATOM 1472 C C . GLY A 1 194 ? 27.031 38.815 24.484 1.00 9.46 193 GLY A C 1
ATOM 1473 O O . GLY A 1 194 ? 27.342 38.851 25.694 1.00 11.90 193 GLY A O 1
ATOM 1474 N N . ALA A 1 195 ? 27.382 37.829 23.658 1.00 10.74 194 ALA A N 1
ATOM 1475 C CA . ALA A 1 195 ? 28.111 36.627 24.089 1.00 10.92 194 ALA A CA 1
ATOM 1476 C C . ALA A 1 195 ? 29.626 36.913 24.074 1.00 13.66 194 ALA A C 1
ATOM 1477 O O . ALA A 1 195 ? 30.423 36.035 24.334 1.00 13.06 194 ALA A O 1
ATOM 1479 N N . GLY A 1 196 ? 29.996 38.166 23.811 1.00 11.75 195 GLY A N 1
ATOM 1480 C CA . GLY A 1 196 ? 31.386 38.604 23.908 1.00 15.92 195 GLY A CA 1
ATOM 1481 C C . GLY A 1 196 ? 32.206 38.333 22.668 1.00 10.65 195 GLY A C 1
ATOM 1482 O O . GLY A 1 196 ? 33.447 38.427 22.710 1.00 17.27 195 GLY A O 1
ATOM 1483 N N . GLY A 1 197 ? 31.529 38.004 21.565 1.00 12.22 196 GLY A N 1
ATOM 1484 C CA . GLY A 1 197 ? 32.218 37.572 20.354 1.00 9.07 196 GLY A CA 1
ATOM 1485 C C . GLY A 1 197 ? 32.503 38.649 19.319 1.00 9.56 196 GLY A C 1
ATOM 1486 O O . GLY A 1 197 ? 32.190 39.832 19.482 1.00 12.36 196 GLY A O 1
ATOM 1487 N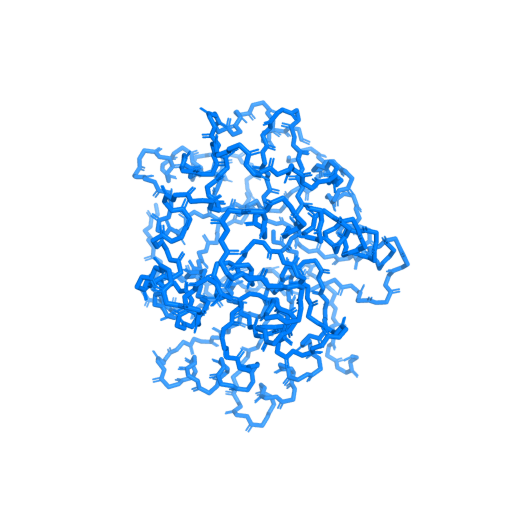 N . VAL A 1 198 ? 33.011 38.184 18.186 1.00 9.98 197 VAL A N 1
ATOM 1488 C CA . VAL A 1 198 ? 33.415 39.009 17.072 1.00 10.92 197 VAL A CA 1
ATOM 1489 C C . VAL A 1 198 ? 32.586 38.514 15.910 1.00 7.59 197 VAL A C 1
ATOM 1490 O O . VAL A 1 198 ? 32.522 37.311 15.614 1.00 11.11 197 VAL A O 1
ATOM 1494 N N . VAL A 1 199 ? 31.973 39.452 15.215 1.00 7.81 198 VAL A N 1
ATOM 1495 C CA . VAL A 1 199 ? 31.042 39.117 14.140 1.00 9.57 198 VAL A CA 1
ATOM 1496 C C . VAL A 1 199 ? 31.474 39.721 12.795 1.00 11.34 198 VAL A C 1
ATOM 1497 O O . VAL A 1 199 ? 31.804 40.912 12.679 1.00 12.00 198 VAL A O 1
ATOM 1501 N N . VAL A 1 200 ? 31.455 38.887 11.764 1.00 11.95 199 VAL A N 1
ATOM 1502 C CA . VAL A 1 200 ? 31.961 39.254 10.418 1.00 12.73 199 VAL A CA 1
ATOM 1503 C C . VAL A 1 200 ? 30.889 38.851 9.387 1.00 14.07 199 VAL A C 1
ATOM 1504 O O . VAL A 1 200 ? 30.373 37.765 9.481 1.00 15.55 199 VAL A O 1
ATOM 1508 N N . ALA A 1 201 ? 30.551 39.719 8.427 1.00 11.66 200 ALA A N 1
ATOM 1509 C CA . ALA A 1 201 ? 29.620 39.362 7.349 1.00 13.01 200 ALA A CA 1
ATOM 1510 C C . ALA A 1 201 ? 30.387 38.459 6.331 1.00 14.24 200 ALA A C 1
ATOM 1511 O O . ALA A 1 201 ? 31.434 38.840 5.820 1.00 14.60 200 ALA A O 1
ATOM 1513 N N . ALA A 1 202 ? 29.879 37.243 6.122 1.00 12.00 201 ALA A N 1
ATOM 1514 C CA . ALA A 1 202 ? 30.493 36.231 5.230 1.00 14.19 201 ALA A CA 1
ATOM 1515 C C . ALA A 1 202 ? 30.122 36.478 3.743 1.00 17.19 201 ALA A C 1
ATOM 1516 O O . ALA A 1 202 ? 29.009 36.889 3.450 1.00 16.18 201 ALA A O 1
ATOM 1518 N N . HIS A 1 203 ? 31.096 36.273 2.858 1.00 19.23 202 HIS A N 1
ATOM 1519 C CA . HIS A 1 203 ? 30.999 36.394 1.371 1.00 17.83 202 HIS A CA 1
ATOM 1520 C C . HIS A 1 203 ? 29.894 37.387 0.921 1.00 19.65 202 HIS A C 1
ATOM 1521 O O . HIS A 1 203 ? 28.940 37.014 0.224 1.00 19.57 202 HIS A O 1
ATOM 1528 N N . ALA A 1 204 ? 30.015 38.650 1.319 1.00 20.94 203 ALA A N 1
ATOM 1529 C CA . ALA A 1 204 ? 28.873 39.552 1.206 1.00 21.45 203 ALA A CA 1
ATOM 1530 C C . ALA A 1 204 ? 28.690 40.065 -0.218 1.00 21.42 203 ALA A C 1
ATOM 1531 O O . ALA A 1 204 ? 27.663 40.712 -0.512 1.00 21.22 203 ALA A O 1
ATOM 1533 N N . GLY A 1 205 ? 29.682 39.810 -1.079 1.00 19.34 204 GLY A N 1
ATOM 1534 C CA . GLY A 1 205 ? 29.594 40.166 -2.490 1.00 21.00 204 GLY A CA 1
ATOM 1535 C C . GLY A 1 205 ? 29.212 39.038 -3.427 1.00 22.00 204 GLY A C 1
ATOM 1536 O O . GLY A 1 205 ? 29.373 39.172 -4.653 1.00 24.25 204 GLY A O 1
ATOM 1537 N N . ASP A 1 206 ? 28.693 37.937 -2.878 1.00 24.10 205 ASP A N 1
ATOM 1538 C CA . ASP A 1 206 ? 28.472 36.712 -3.651 1.00 29.38 205 ASP A CA 1
ATOM 1539 C C . ASP A 1 206 ? 27.031 36.659 -4.241 1.00 33.33 205 ASP A C 1
ATOM 1540 O O . ASP A 1 206 ? 26.066 36.568 -3.501 1.00 29.73 205 ASP A O 1
ATOM 1545 N N . PRO A 1 207 ? 26.906 36.728 -5.581 1.00 42.06 206 PRO A N 1
ATOM 1546 C CA . PRO A 1 207 ? 25.585 36.806 -6.223 1.00 47.11 206 PRO A CA 1
ATOM 1547 C C . PRO A 1 207 ? 24.843 35.462 -6.375 1.00 51.99 206 PRO A C 1
ATOM 1548 O O . PRO A 1 207 ? 23.608 35.469 -6.415 1.00 53.67 206 PRO A O 1
ATOM 1552 N N . GLN A 1 208 ? 25.561 34.330 -6.440 1.00 53.84 207 GLN A N 1
ATOM 1553 C CA . GLN A 1 208 ? 24.899 33.005 -6.517 1.00 54.53 207 GLN A CA 1
ATOM 1554 C C . GLN A 1 208 ? 24.010 32.755 -5.274 1.00 54.18 207 GLN A C 1
ATOM 1555 O O . GLN A 1 208 ? 22.969 32.081 -5.360 1.00 52.37 207 GLN A O 1
ATOM 1558 N N . ARG A 1 209 ? 24.417 33.346 -4.145 1.00 53.00 208 ARG A N 1
ATOM 1559 C CA . ARG A 1 209 ? 23.627 33.355 -2.906 1.00 52.21 208 ARG A CA 1
ATOM 1560 C C . ARG A 1 209 ? 22.229 34.016 -3.026 1.00 52.02 208 ARG A C 1
ATOM 1561 O O . ARG A 1 209 ? 21.245 33.476 -2.503 1.00 53.61 208 ARG A O 1
ATOM 1563 N N . ASN A 1 210 ? 22.144 35.165 -3.713 1.00 48.49 209 ASN A N 1
ATOM 1564 C CA . ASN A 1 210 ? 20.942 36.048 -3.671 1.00 45.05 209 ASN A CA 1
ATOM 1565 C C . ASN A 1 210 ? 20.604 36.747 -5.008 1.00 44.02 209 ASN A C 1
ATOM 1566 O O . ASN A 1 210 ? 21.518 37.068 -5.774 1.00 43.33 209 ASN A O 1
ATOM 1571 N N . ARG A 1 211 ? 19.315 37.023 -5.257 1.00 40.41 210 ARG A N 1
ATOM 1572 C CA . ARG A 1 211 ? 18.912 37.961 -6.342 1.00 40.40 210 ARG A CA 1
ATOM 1573 C C . ARG A 1 211 ? 19.578 39.371 -6.216 1.00 36.78 210 ARG A C 1
ATOM 1574 O O . ARG A 1 211 ? 19.874 40.014 -7.217 1.00 35.22 210 ARG A O 1
ATOM 1576 N N . ARG A 1 212 ? 19.778 39.865 -4.997 1.00 29.83 211 ARG A N 1
ATOM 1577 C CA . ARG A 1 212 ? 20.532 41.104 -4.814 1.00 29.30 211 ARG A CA 1
ATOM 1578 C C . ARG A 1 212 ? 21.421 40.994 -3.576 1.00 25.90 211 ARG A C 1
ATOM 1579 O O . ARG A 1 212 ? 21.055 40.341 -2.613 1.00 26.36 211 ARG A O 1
ATOM 1587 N N . LEU A 1 213 ? 22.598 41.613 -3.652 1.00 22.86 212 LEU A N 1
ATOM 1588 C CA . LEU A 1 213 ? 23.514 41.742 -2.524 1.00 20.43 212 LEU A CA 1
ATOM 1589 C C . LEU A 1 213 ? 22.990 42.736 -1.478 1.00 16.87 212 LEU A C 1
ATOM 1590 O O . LEU A 1 213 ? 22.118 43.578 -1.732 1.00 17.73 212 LEU A O 1
ATOM 1595 N N . LEU A 1 214 ? 23.509 42.612 -0.273 1.00 14.51 213 LEU A N 1
ATOM 1596 C CA . LEU A 1 214 ? 23.360 43.660 0.721 1.00 16.13 213 LEU A CA 1
ATOM 1597 C C . LEU A 1 214 ? 23.803 44.976 0.141 1.00 15.93 213 LEU A C 1
ATOM 1598 O O . LEU A 1 214 ? 24.859 45.065 -0.536 1.00 13.88 213 LEU A O 1
ATOM 1603 N N . SER A 1 215 ? 23.018 46.010 0.418 1.00 15.82 214 SER A N 1
ATOM 1604 C CA . SER A 1 215 ? 23.381 47.335 0.011 1.00 14.92 214 SER A CA 1
ATOM 1605 C C . SER A 1 215 ? 24.304 47.993 1.044 1.00 14.34 214 SER A C 1
ATOM 1606 O O . SER A 1 215 ? 24.435 47.529 2.172 1.00 11.81 214 SER A O 1
ATOM 1609 N N . ASP A 1 216 ? 24.914 49.106 0.661 1.00 15.54 215 ASP A N 1
ATOM 1610 C CA . ASP A 1 216 ? 25.723 49.908 1.590 1.00 16.76 215 ASP A CA 1
ATOM 1611 C C . ASP A 1 216 ? 24.934 50.333 2.827 1.00 16.71 215 ASP A C 1
ATOM 1612 O O . ASP A 1 216 ? 25.494 50.366 3.925 1.00 18.94 215 ASP A O 1
ATOM 1617 N N . GLU A 1 217 ? 23.680 50.732 2.630 1.00 17.76 216 GLU A N 1
ATOM 1618 C CA . GLU A 1 217 ? 22.791 51.121 3.741 1.00 19.69 216 GLU A CA 1
ATOM 1619 C C . GLU A 1 217 ? 22.566 49.966 4.726 1.00 16.04 216 GLU A C 1
ATOM 1620 O O . GLU A 1 217 ? 22.625 50.177 5.924 1.00 13.75 216 GLU A O 1
ATOM 1626 N N . GLN A 1 218 ? 22.332 48.753 4.229 1.00 16.85 217 GLN A N 1
ATOM 1627 C CA . GLN A 1 218 ? 22.167 47.590 5.111 1.00 17.06 217 GLN A CA 1
ATOM 1628 C C . GLN A 1 218 ? 23.468 47.284 5.840 1.00 16.47 217 GLN A C 1
ATOM 1629 O O . GLN A 1 218 ? 23.446 46.897 7.012 1.00 16.02 217 GLN A O 1
ATOM 1635 N N . LEU A 1 219 ? 24.603 47.446 5.155 1.00 15.26 218 LEU A N 1
ATOM 1636 C CA . LEU A 1 219 ? 25.882 47.256 5.802 1.00 14.80 218 LEU A CA 1
ATOM 1637 C C . LEU A 1 219 ? 26.099 48.313 6.868 1.00 18.15 218 LEU A C 1
ATOM 1638 O O . LEU A 1 219 ? 26.606 47.983 7.937 1.00 15.27 218 LEU A O 1
ATOM 1643 N N . ASP A 1 220 ? 25.691 49.567 6.600 1.00 17.16 219 ASP A N 1
ATOM 1644 C CA . ASP A 1 220 ? 25.863 50.645 7.562 1.00 18.71 219 ASP A CA 1
ATOM 1645 C C . ASP A 1 220 ? 25.082 50.380 8.829 1.00 17.32 219 ASP A C 1
ATOM 1646 O O . ASP A 1 220 ? 25.629 50.566 9.896 1.00 19.52 219 ASP A O 1
ATOM 1651 N N . ALA A 1 221 ? 23.857 49.881 8.693 1.00 17.91 220 ALA A N 1
ATOM 1652 C CA . ALA A 1 221 ? 23.007 49.550 9.836 1.00 19.35 220 ALA A CA 1
ATOM 1653 C C . ALA A 1 221 ? 23.564 48.391 10.666 1.00 21.66 220 ALA A C 1
ATOM 1654 O O . ALA A 1 221 ? 23.490 48.393 11.921 1.00 17.60 220 ALA A O 1
ATOM 1664 N N . ILE A 1 223 ? 26.920 47.768 10.742 1.00 16.38 222 ILE A N 1
ATOM 1665 C CA . ILE A 1 223 ? 28.067 48.418 11.373 1.00 17.67 222 ILE A CA 1
ATOM 1666 C C . ILE A 1 223 ? 27.599 49.146 12.655 1.00 21.56 222 ILE A C 1
ATOM 1667 O O . ILE A 1 223 ? 28.222 48.995 13.709 1.00 21.82 222 ILE A O 1
ATOM 1672 N N . ALA A 1 224 ? 26.502 49.915 12.571 1.00 22.23 223 ALA A N 1
ATOM 1673 C CA . ALA A 1 224 ? 25.924 50.582 13.764 1.00 22.30 223 ALA A CA 1
ATOM 1674 C C . ALA A 1 224 ? 25.481 49.580 14.853 1.00 21.52 223 ALA A C 1
ATOM 1675 O O . ALA A 1 224 ? 25.509 49.918 16.008 1.00 23.08 223 ALA A O 1
ATOM 1677 N N . ASP A 1 225 ? 25.044 48.375 14.478 1.00 23.60 224 ASP A N 1
ATOM 1678 C CA . ASP A 1 225 ? 24.645 47.320 15.427 1.00 25.26 224 ASP A CA 1
ATOM 1679 C C . ASP A 1 225 ? 25.837 46.730 16.208 1.00 22.25 224 ASP A C 1
ATOM 1680 O O . ASP A 1 225 ? 25.616 46.085 17.223 1.00 23.57 224 ASP A O 1
ATOM 1685 N N . GLY A 1 226 ? 27.064 46.930 15.704 1.00 20.94 225 GLY A N 1
ATOM 1686 C CA . GLY A 1 226 ? 28.311 46.318 16.230 1.00 22.30 225 GLY A CA 1
ATOM 1687 C C . GLY A 1 226 ? 29.094 45.359 15.306 1.00 19.20 225 GLY A C 1
ATOM 1688 O O . GLY A 1 226 ? 29.967 44.654 15.772 1.00 17.47 225 GLY A O 1
ATOM 1689 N N . LEU A 1 227 ? 28.818 45.330 13.997 1.00 18.20 226 LEU A N 1
ATOM 1690 C CA . LEU A 1 227 ? 29.568 44.456 13.061 1.00 13.15 226 LEU A CA 1
ATOM 1691 C C . LEU A 1 227 ? 31.055 44.731 13.137 1.00 14.84 226 LEU A C 1
ATOM 1692 O O . LEU A 1 227 ? 31.495 45.872 13.028 1.00 16.04 226 LEU A O 1
ATOM 1697 N N . ASP A 1 228 ? 31.857 43.687 13.321 1.00 12.03 227 ASP A N 1
ATOM 1698 C CA . ASP A 1 228 ? 33.293 43.889 13.454 1.00 12.57 227 ASP A CA 1
ATOM 1699 C C . ASP A 1 228 ? 34.024 43.883 12.114 1.00 14.50 227 ASP A C 1
ATOM 1700 O O . ASP A 1 228 ? 35.081 44.493 11.986 1.00 13.72 227 ASP A O 1
ATOM 1705 N N . GLY A 1 229 ? 33.521 43.115 11.141 1.00 13.14 228 GLY A N 1
ATOM 1706 C CA . GLY A 1 229 ? 34.292 42.870 9.918 1.00 13.99 228 GLY A CA 1
ATOM 1707 C C . GLY A 1 229 ? 33.527 42.342 8.718 1.00 12.05 228 GLY A C 1
ATOM 1708 O O . GLY A 1 229 ? 32.355 42.006 8.802 1.00 13.69 228 GLY A O 1
ATOM 1709 N N . LEU A 1 230 ? 34.256 42.259 7.617 1.00 13.38 229 LEU A N 1
ATOM 1710 C CA . LEU A 1 230 ? 33.793 41.795 6.301 1.00 11.60 229 LEU A CA 1
ATOM 1711 C C . LEU A 1 230 ? 34.780 40.773 5.755 1.00 11.39 229 LEU A C 1
ATOM 1712 O O . LEU A 1 230 ? 35.985 41.006 5.771 1.00 11.59 229 LEU A O 1
ATOM 1717 N N . GLU A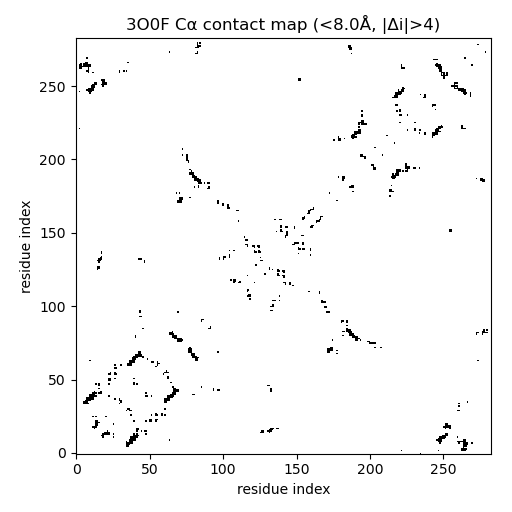 1 231 ? 34.256 39.636 5.300 1.00 11.47 230 GLU A N 1
ATOM 1718 C CA . GLU A 1 231 ? 35.021 38.625 4.630 1.00 12.19 230 GLU A CA 1
ATOM 1719 C C . GLU A 1 231 ? 35.160 39.062 3.186 1.00 15.24 230 GLU A C 1
ATOM 1720 O O . GLU A 1 231 ? 34.165 39.109 2.457 1.00 14.85 230 GLU A O 1
ATOM 1726 N N . VAL A 1 232 ? 36.391 39.401 2.793 1.00 13.41 231 VAL A N 1
ATOM 1727 C CA . VAL A 1 232 ? 36.676 39.893 1.484 1.00 13.36 231 VAL A CA 1
ATOM 1728 C C . VAL A 1 232 ? 37.318 38.841 0.617 1.00 14.18 231 VAL A C 1
ATOM 1729 O O . VAL A 1 232 ? 36.943 38.674 -0.579 1.00 11.85 231 VAL A O 1
ATOM 1733 N N . TRP A 1 233 ? 38.279 38.127 1.190 1.00 13.22 232 TRP A N 1
ATOM 1734 C CA . TRP A 1 233 ? 39.058 37.174 0.407 1.00 14.83 232 TRP A CA 1
ATOM 1735 C C . TRP A 1 233 ? 38.314 35.845 0.412 1.00 13.10 232 TRP A C 1
ATOM 1736 O O . TRP A 1 233 ? 38.480 35.018 1.316 1.00 10.36 232 TRP A O 1
ATOM 1747 N N . HIS A 1 234 ? 37.474 35.661 -0.609 1.00 12.08 233 HIS A N 1
ATOM 1748 C CA . HIS A 1 234 ? 36.575 34.512 -0.698 1.00 11.98 233 HIS A CA 1
ATOM 1749 C C . HIS A 1 234 ? 36.269 34.314 -2.171 1.00 15.17 233 HIS A C 1
ATOM 1750 O O . HIS A 1 234 ? 36.055 35.274 -2.901 1.00 13.25 233 HIS A O 1
ATOM 1757 N N . ARG A 1 235 ? 36.253 33.067 -2.609 1.00 13.14 234 ARG A N 1
ATOM 1758 C CA . ARG A 1 235 ? 36.056 32.771 -4.038 1.00 13.76 234 ARG A CA 1
ATOM 1759 C C . ARG A 1 235 ? 34.712 33.270 -4.590 1.00 16.78 234 ARG A C 1
ATOM 1760 O O . ARG A 1 235 ? 34.629 33.532 -5.783 1.00 17.93 234 ARG A O 1
ATOM 1768 N N . GLY A 1 236 ? 33.706 33.441 -3.740 1.00 17.83 235 GLY A N 1
ATOM 1769 C CA . GLY A 1 236 ? 32.409 34.024 -4.130 1.00 22.53 235 GLY A CA 1
ATOM 1770 C C . GLY A 1 236 ? 32.326 35.550 -4.318 1.00 24.79 235 GLY A C 1
ATOM 1771 O O . GLY A 1 236 ? 31.312 36.073 -4.843 1.00 22.90 235 GLY A O 1
ATOM 1772 N N . ASN A 1 237 ? 33.358 36.280 -3.887 1.00 21.75 236 ASN A N 1
ATOM 1773 C CA . ASN A 1 237 ? 33.416 37.735 -4.107 1.00 18.71 236 ASN A CA 1
ATOM 1774 C C . ASN A 1 237 ? 34.214 38.104 -5.375 1.00 18.48 236 ASN A C 1
ATOM 1775 O O . ASN A 1 237 ? 35.447 38.061 -5.371 1.00 17.84 236 ASN A O 1
ATOM 1780 N N . PRO A 1 238 ? 33.530 38.574 -6.446 1.00 19.50 237 PRO A N 1
ATOM 1781 C CA . PRO A 1 238 ? 34.255 39.117 -7.599 1.00 20.31 237 PRO A CA 1
ATOM 1782 C C . PRO A 1 238 ? 35.062 40.393 -7.313 1.00 20.46 237 PRO A C 1
ATOM 1783 O O . PRO A 1 238 ? 34.830 41.052 -6.300 1.00 17.14 237 PRO A O 1
ATOM 1787 N N . PRO A 1 239 ? 36.004 40.730 -8.213 1.00 18.35 238 PRO A N 1
ATOM 1788 C CA . PRO A 1 239 ? 36.923 41.847 -8.057 1.00 17.94 238 PRO A CA 1
ATOM 1789 C C . PRO A 1 239 ? 36.307 43.204 -7.690 1.00 17.80 238 PRO A C 1
ATOM 1790 O O . PRO A 1 239 ? 36.823 43.886 -6.794 1.00 19.01 238 PRO A O 1
ATOM 1794 N N A GLU A 1 240 ? 35.229 43.584 -8.375 0.50 17.01 239 GLU A N 1
ATOM 1795 N N B GLU A 1 240 ? 35.231 43.629 -8.363 0.50 16.03 239 GLU A N 1
ATOM 1796 C CA A GLU A 1 240 ? 34.563 44.852 -8.090 0.50 17.21 239 GLU A CA 1
ATOM 1797 C CA B GLU A 1 240 ? 34.620 44.928 -8.010 0.50 15.40 239 GLU A CA 1
ATOM 1798 C C A GLU A 1 240 ? 34.004 44.905 -6.667 0.50 15.01 239 GLU A C 1
ATOM 1799 C C B GLU A 1 240 ? 34.009 44.922 -6.620 0.50 13.96 239 GLU A C 1
ATOM 1800 O O A GLU A 1 240 ? 33.982 45.967 -6.049 0.50 16.78 239 GLU A O 1
ATOM 1801 O O B GLU A 1 240 ? 33.934 45.971 -5.980 0.50 16.19 239 GLU A O 1
ATOM 1812 N N . GLN A 1 241 ? 33.532 43.760 -6.178 1.00 14.30 240 GLN A N 1
ATOM 1813 C CA . GLN A 1 241 ? 32.900 43.647 -4.892 1.00 14.54 240 GLN A CA 1
ATOM 1814 C C . GLN A 1 241 ? 33.970 43.637 -3.806 1.00 15.28 240 GLN A C 1
ATOM 1815 O O . GLN A 1 241 ? 33.763 44.175 -2.750 1.00 14.69 240 GLN A O 1
ATOM 1821 N N . ARG A 1 242 ? 35.096 42.976 -4.057 1.00 15.55 241 ARG A N 1
ATOM 1822 C CA . ARG A 1 242 ? 36.243 43.080 -3.151 1.00 16.46 241 ARG A CA 1
ATOM 1823 C C . ARG A 1 242 ? 36.634 44.531 -2.989 1.00 15.38 241 ARG A C 1
ATOM 1824 O O . ARG A 1 242 ? 36.777 44.989 -1.858 1.00 15.34 241 ARG A O 1
ATOM 1832 N N . GLU A 1 243 ? 36.741 45.293 -4.076 1.00 16.47 242 GLU A N 1
ATOM 1833 C CA . GLU A 1 243 ? 37.104 46.733 -3.924 1.00 18.09 242 GLU A CA 1
ATOM 1834 C C . GLU A 1 243 ? 36.047 47.527 -3.160 1.00 18.21 242 GLU A C 1
ATOM 1835 O O . GLU A 1 243 ? 36.359 48.351 -2.315 1.00 17.48 242 GLU A O 1
ATOM 1841 N N . ARG A 1 244 ? 34.787 47.245 -3.442 1.00 17.34 243 ARG A N 1
ATOM 1842 C CA . ARG A 1 244 ? 33.689 47.902 -2.731 1.00 16.65 243 ARG A CA 1
ATOM 1843 C C . ARG A 1 244 ? 33.754 47.583 -1.211 1.00 15.75 243 ARG A C 1
ATOM 1844 O O . ARG A 1 244 ? 33.662 48.468 -0.358 1.00 17.12 243 ARG A O 1
ATOM 1852 N N . LEU A 1 245 ? 33.950 46.330 -0.859 1.00 13.86 244 LEU A N 1
ATOM 1853 C CA . LEU A 1 245 ? 33.942 45.947 0.552 1.00 14.33 244 LEU A CA 1
ATOM 1854 C C . LEU A 1 245 ? 35.190 46.474 1.295 1.00 14.33 244 LEU A C 1
ATOM 1855 O O . LEU A 1 245 ? 35.109 46.834 2.464 1.00 17.06 244 LEU A O 1
ATOM 1860 N N . LEU A 1 246 ? 36.341 46.498 0.615 1.00 15.39 245 LEU A N 1
ATOM 1861 C CA . LEU A 1 246 ? 37.581 47.022 1.200 1.00 16.83 245 LEU A CA 1
ATOM 1862 C C . LEU A 1 246 ? 37.423 48.517 1.511 1.00 16.72 245 LEU A C 1
ATOM 1863 O O . LEU A 1 246 ? 37.938 49.003 2.505 1.00 15.18 245 LEU A O 1
ATOM 1868 N N . THR A 1 247 ? 36.717 49.230 0.640 1.00 14.46 246 THR A N 1
ATOM 1869 C CA . THR A 1 247 ? 36.476 50.623 0.832 1.00 17.17 246 THR A CA 1
ATOM 1870 C C . THR A 1 247 ? 35.592 50.871 2.028 1.00 17.19 246 THR A C 1
ATOM 1871 O O . THR A 1 247 ? 35.875 51.772 2.818 1.00 21.03 246 THR A O 1
ATOM 1875 N N . ILE A 1 248 ? 34.505 50.101 2.151 1.00 15.74 247 ILE A N 1
ATOM 1876 C CA . ILE A 1 248 ? 33.633 50.202 3.297 1.00 15.73 247 ILE A CA 1
ATOM 1877 C C . ILE A 1 248 ? 34.390 49.877 4.595 1.00 16.89 247 ILE A C 1
ATOM 1878 O O . ILE A 1 248 ? 34.281 50.613 5.587 1.00 16.75 247 ILE A O 1
ATOM 1883 N N . ALA A 1 249 ? 35.180 48.803 4.568 1.00 16.29 248 ALA A N 1
ATOM 1884 C CA . ALA A 1 249 ? 36.001 48.431 5.707 1.00 16.13 248 ALA A CA 1
ATOM 1885 C C . ALA A 1 249 ? 37.026 49.534 6.088 1.00 21.03 248 ALA A C 1
ATOM 1886 O O . ALA A 1 249 ? 37.169 49.871 7.267 1.00 19.56 248 ALA A O 1
ATOM 1888 N N . ALA A 1 250 ? 37.699 50.133 5.109 1.00 22.25 249 ALA A N 1
ATOM 1889 C CA . ALA A 1 250 ? 38.663 51.207 5.409 1.00 23.14 249 ALA A CA 1
ATOM 1890 C C . ALA A 1 250 ? 37.950 52.401 6.030 1.00 24.35 249 ALA A C 1
ATOM 1891 O O . ALA A 1 250 ? 38.430 52.944 7.010 1.00 26.10 249 ALA A O 1
ATOM 1893 N N . ARG A 1 251 ? 36.784 52.769 5.500 1.00 22.47 250 ARG A N 1
ATOM 1894 C CA . ARG A 1 251 ? 36.047 53.940 5.986 1.00 26.89 250 ARG A CA 1
ATOM 1895 C C . ARG A 1 251 ? 35.547 53.791 7.422 1.00 24.56 250 ARG A C 1
ATOM 1896 O O . ARG A 1 251 ? 35.413 54.773 8.115 1.00 26.54 250 ARG A O 1
ATOM 1899 N N . HIS A 1 252 ? 35.257 52.571 7.851 1.00 22.39 251 HIS A N 1
ATOM 1900 C CA . HIS A 1 252 ? 34.702 52.316 9.180 1.00 23.04 251 HIS A CA 1
ATOM 1901 C C . HIS A 1 252 ? 35.650 51.518 10.069 1.00 23.63 251 HIS A C 1
ATOM 1902 O O . HIS A 1 252 ? 35.254 51.015 11.103 1.00 22.81 251 HIS A O 1
ATOM 1909 N N . ASP A 1 253 ? 36.890 51.391 9.663 1.00 23.15 252 ASP A N 1
ATOM 1910 C CA . ASP A 1 253 ? 37.844 50.667 10.446 1.00 28.08 252 ASP A CA 1
ATOM 1911 C C . ASP A 1 253 ? 37.432 49.225 10.776 1.00 27.33 252 ASP A C 1
ATOM 1912 O O . ASP A 1 253 ? 37.640 48.786 11.899 1.00 25.82 252 ASP A O 1
ATOM 1917 N N . LEU A 1 254 ? 36.836 48.510 9.819 1.00 21.88 253 LEU A N 1
ATOM 1918 C CA . LEU A 1 254 ? 36.440 47.151 10.035 1.00 18.76 253 LEU A CA 1
ATOM 1919 C C . LEU A 1 254 ? 37.610 46.214 9.779 1.00 16.21 253 LEU A C 1
ATOM 1920 O O . LEU A 1 254 ? 38.494 46.485 8.994 1.00 17.99 253 LEU A O 1
ATOM 1925 N N . LEU A 1 255 ? 37.558 45.060 10.404 1.00 17.04 254 LEU A N 1
ATOM 1926 C CA . LEU A 1 255 ? 38.440 43.959 10.072 1.00 15.55 254 LEU A CA 1
ATOM 1927 C C . LEU A 1 255 ? 38.120 43.351 8.690 1.00 14.41 254 LEU A C 1
ATOM 1928 O O . LEU A 1 255 ? 36.964 43.292 8.268 1.00 14.13 254 LEU A O 1
ATOM 1933 N N . VAL A 1 256 ? 39.169 42.907 7.994 1.00 14.51 255 VAL A N 1
ATOM 1934 C CA . VAL A 1 256 ? 39.022 42.294 6.682 1.00 12.95 255 VAL A CA 1
ATOM 1935 C C . VAL A 1 256 ? 39.531 40.865 6.803 1.00 13.07 255 VAL A C 1
ATOM 1936 O O . VAL A 1 256 ? 40.684 40.659 7.215 1.00 12.28 255 VAL A O 1
ATOM 1940 N N . THR A 1 257 ? 38.677 39.906 6.465 1.00 11.22 256 THR A N 1
ATOM 1941 C CA . THR A 1 257 ? 38.990 38.492 6.586 1.00 13.22 256 THR A CA 1
ATOM 1942 C C . THR A 1 257 ? 38.950 37.765 5.232 1.00 14.64 256 THR A C 1
ATOM 1943 O O . THR A 1 257 ? 38.541 38.312 4.203 1.00 9.45 256 THR A O 1
ATOM 1947 N N . GLY A 1 258 ? 39.491 36.556 5.246 1.00 15.00 257 GLY A N 1
ATOM 1948 C CA . GLY A 1 258 ? 39.454 35.652 4.130 1.00 11.00 257 GLY A CA 1
ATOM 1949 C C . GLY A 1 258 ? 39.348 34.223 4.672 1.00 14.17 257 GLY A C 1
ATOM 1950 O O . GLY A 1 258 ? 39.740 33.918 5.809 1.00 11.90 257 GLY A O 1
ATOM 1951 N N . GLY A 1 259 ? 38.814 33.337 3.852 1.00 12.92 258 GLY A N 1
ATOM 1952 C CA . GLY A 1 259 ? 38.721 31.943 4.202 1.00 14.01 258 GLY A CA 1
ATOM 1953 C C . GLY A 1 259 ? 38.305 31.139 2.986 1.00 14.33 258 GLY A C 1
ATOM 1954 O O . GLY A 1 259 ? 37.874 31.706 1.995 1.00 13.55 258 GLY A O 1
ATOM 1955 N N . SER A 1 260 ? 38.428 29.819 3.074 1.00 13.06 259 SER A N 1
ATOM 1956 C CA . SER A 1 260 ? 38.199 28.940 1.929 1.00 12.88 259 SER A CA 1
ATOM 1957 C C . SER A 1 260 ? 36.750 28.534 1.763 1.00 12.56 259 SER A C 1
ATOM 1958 O O . SER A 1 260 ? 36.341 28.243 0.653 1.00 11.16 259 SER A O 1
ATOM 1961 N N . ASP A 1 261 ? 35.972 28.528 2.848 1.00 11.02 260 ASP A N 1
ATOM 1962 C CA . ASP A 1 261 ? 34.682 27.864 2.863 1.00 12.23 260 ASP A CA 1
ATOM 1963 C C . ASP A 1 261 ? 34.856 26.374 2.518 1.00 13.22 260 ASP A C 1
ATOM 1964 O O . ASP A 1 261 ? 34.037 25.793 1.839 1.00 11.99 260 ASP A O 1
ATOM 1969 N N . TRP A 1 262 ? 35.943 25.776 3.001 1.00 10.90 261 TRP A N 1
ATOM 1970 C CA . TRP A 1 262 ? 36.166 24.374 2.830 1.00 11.83 261 TRP A CA 1
ATOM 1971 C C . TRP A 1 262 ? 35.054 23.558 3.452 1.00 13.39 261 TRP A C 1
ATOM 1972 O O . TRP A 1 262 ? 34.619 23.812 4.586 1.00 10.53 261 TRP A O 1
ATOM 1983 N N . HIS A 1 263 ? 34.622 22.562 2.694 1.00 14.58 262 HIS A N 1
ATOM 1984 C CA . HIS A 1 263 ? 33.679 21.568 3.158 1.00 17.89 262 HIS A CA 1
ATOM 1985 C C . HIS A 1 263 ? 34.231 20.178 2.838 1.00 17.96 262 HIS A C 1
ATOM 1986 O O . HIS A 1 263 ? 33.470 19.221 2.670 1.00 14.54 262 HIS A O 1
ATOM 1993 N N . GLY A 1 264 ? 35.546 20.065 2.707 1.00 15.67 263 GLY A N 1
ATOM 1994 C CA . GLY A 1 264 ? 36.155 18.798 2.348 1.00 17.30 263 GLY A CA 1
ATOM 1995 C C . GLY A 1 264 ? 35.759 18.392 0.941 1.00 17.48 263 GLY A C 1
ATOM 1996 O O . GLY A 1 264 ? 35.806 19.199 0.002 1.00 18.76 263 GLY A O 1
ATOM 1997 N N . LYS A 1 265 ? 35.283 17.158 0.805 1.00 21.81 264 LYS A N 1
ATOM 1998 C CA . LYS A 1 265 ? 34.802 16.663 -0.481 1.00 24.08 264 LYS A CA 1
ATOM 1999 C C . LYS A 1 265 ? 33.452 17.255 -0.908 1.00 24.12 264 LYS A C 1
ATOM 2000 O O . LYS A 1 265 ? 33.026 17.026 -2.040 1.00 24.60 264 LYS A O 1
ATOM 2004 N N . GLY A 1 266 ? 32.781 17.999 -0.029 1.00 20.45 265 GLY A N 1
ATOM 2005 C CA . GLY A 1 266 ? 31.455 18.555 -0.345 1.00 18.13 265 GLY A CA 1
ATOM 2006 C C . GLY A 1 266 ? 31.438 19.722 -1.321 1.00 17.94 265 GLY A C 1
ATOM 2007 O O . GLY A 1 266 ? 30.398 20.090 -1.848 1.00 21.44 265 GLY A O 1
ATOM 2008 N N . LYS A 1 267 ? 32.589 20.327 -1.552 1.00 17.29 266 LYS A N 1
ATOM 2009 C CA . LYS A 1 267 ? 32.709 21.451 -2.459 1.00 17.01 266 LYS A CA 1
ATOM 2010 C C . LYS A 1 267 ? 34.083 21.394 -3.111 1.00 17.34 266 LYS A C 1
ATOM 2011 O O . LYS A 1 267 ? 34.973 20.765 -2.596 1.00 19.91 266 LYS A O 1
ATOM 2017 N N . PRO A 1 268 ? 34.266 22.092 -4.233 1.00 19.59 267 PRO A N 1
ATOM 2018 C CA . PRO A 1 268 ? 35.601 22.204 -4.812 1.00 20.42 267 PRO A CA 1
ATOM 2019 C C . PRO A 1 268 ? 36.582 23.083 -4.000 1.00 18.45 267 PRO A C 1
ATOM 2020 O O . PRO A 1 268 ? 37.802 22.979 -4.216 1.00 16.28 267 PRO A O 1
ATOM 2024 N N . ASN A 1 269 ? 36.076 23.900 -3.070 1.00 16.51 268 ASN A N 1
ATOM 2025 C CA . ASN A 1 269 ? 36.913 24.874 -2.283 1.00 15.26 268 ASN A CA 1
ATOM 2026 C C . ASN A 1 269 ? 38.087 24.162 -1.582 1.00 15.85 268 ASN A C 1
ATOM 2027 O O . ASN A 1 269 ? 37.892 23.185 -0.843 1.00 17.17 268 ASN A O 1
ATOM 2032 N N . GLY A 1 270 ? 39.303 24.608 -1.873 1.00 12.47 269 GLY A N 1
ATOM 2033 C CA . GLY A 1 270 ? 40.510 24.066 -1.255 1.00 13.58 269 GLY A CA 1
ATOM 2034 C C . GLY A 1 270 ? 40.849 24.694 0.077 1.00 13.47 269 GLY A C 1
ATOM 2035 O O . GLY A 1 270 ? 40.786 25.911 0.232 1.00 13.70 269 GLY A O 1
ATOM 2036 N N . LEU A 1 271 ? 41.247 23.854 1.033 1.00 13.68 270 LEU A N 1
ATOM 2037 C CA . LEU A 1 271 ? 41.596 24.304 2.359 1.00 15.57 270 LEU A CA 1
ATOM 2038 C C . LEU A 1 271 ? 42.726 25.260 2.150 1.00 15.42 270 LEU A C 1
ATOM 2039 O O . LEU A 1 271 ? 43.643 24.968 1.386 1.00 11.83 270 LEU A O 1
ATOM 2044 N N . GLY A 1 272 ? 42.620 26.429 2.748 1.00 15.05 271 GLY A N 1
ATOM 2045 C CA . GLY A 1 272 ? 43.679 27.410 2.628 1.00 15.22 271 GLY A CA 1
ATOM 2046 C C . GLY A 1 272 ? 43.702 28.264 1.394 1.00 17.28 271 GLY A C 1
ATOM 2047 O O . GLY A 1 272 ? 44.612 29.076 1.248 1.00 13.69 271 GLY A O 1
ATOM 2048 N N . GLU A 1 273 ? 42.716 28.144 0.512 1.00 14.90 272 GLU A N 1
ATOM 2049 C CA . GLU A 1 273 ? 42.755 28.889 -0.766 1.00 15.25 272 GLU A CA 1
ATOM 2050 C C . GLU A 1 273 ? 42.610 30.400 -0.590 1.00 16.81 272 GLU A C 1
ATOM 2051 O O . GLU A 1 273 ? 42.959 31.149 -1.483 1.00 16.48 272 GLU A O 1
ATOM 2057 N N . ASN A 1 274 ? 42.005 30.836 0.513 1.00 14.31 273 ASN A N 1
ATOM 2058 C CA . ASN A 1 274 ? 42.010 32.256 0.894 1.00 13.85 273 ASN A CA 1
ATOM 2059 C C . ASN A 1 274 ? 42.210 32.325 2.388 1.00 13.10 273 ASN A C 1
ATOM 2060 O O . ASN A 1 274 ? 41.829 31.390 3.142 1.00 11.08 273 ASN A O 1
ATOM 2065 N N . LEU A 1 275 ? 42.797 33.432 2.823 1.00 12.02 274 LEU A N 1
ATOM 2066 C CA . LEU A 1 275 ? 43.360 33.500 4.165 1.00 14.23 274 LEU A CA 1
ATOM 2067 C C . LEU A 1 275 ? 43.107 34.864 4.854 1.00 15.79 274 LEU A C 1
ATOM 2068 O O . LEU A 1 275 ? 42.915 35.886 4.181 1.00 13.47 274 LEU A O 1
ATOM 2073 N N . THR A 1 276 ? 43.165 34.847 6.195 1.00 13.96 275 THR A N 1
ATOM 2074 C CA . THR A 1 276 ? 43.146 36.049 7.011 1.00 11.67 275 THR A CA 1
ATOM 2075 C C . THR A 1 276 ? 44.553 36.288 7.526 1.00 10.39 275 THR A C 1
ATOM 2076 O O . THR A 1 276 ? 45.200 35.347 7.976 1.00 10.31 275 THR A O 1
ATOM 2080 N N . ASP A 1 277 ? 45.058 37.524 7.442 1.00 12.25 276 ASP A N 1
ATOM 2081 C CA . ASP A 1 277 ? 46.418 37.775 7.920 1.00 15.33 276 ASP A CA 1
ATOM 2082 C C . ASP A 1 277 ? 46.481 37.675 9.451 1.00 16.71 276 ASP A C 1
ATOM 2083 O O . ASP A 1 277 ? 45.457 37.791 10.119 1.00 12.91 276 ASP A O 1
ATOM 2088 N N . ASP A 1 278 ? 47.675 37.363 9.929 1.00 16.05 277 ASP A N 1
ATOM 2089 C CA . ASP A 1 278 ? 48.008 37.256 11.347 1.00 17.72 277 ASP A CA 1
ATOM 2090 C C . ASP A 1 278 ? 47.587 38.451 12.173 1.00 14.83 277 ASP A C 1
ATOM 2091 O O . ASP A 1 278 ? 47.038 38.287 13.255 1.00 15.52 277 ASP A O 1
ATOM 2096 N N . ASP A 1 279 ? 47.795 39.653 11.673 1.00 15.65 278 ASP A N 1
ATOM 2097 C CA . ASP A 1 279 ? 47.363 40.831 12.429 1.00 17.08 278 ASP A CA 1
ATOM 2098 C C . ASP A 1 279 ? 45.883 40.874 12.674 1.00 16.90 278 ASP A C 1
ATOM 2099 O O . ASP A 1 279 ? 45.463 41.259 13.760 1.00 17.16 278 ASP A O 1
ATOM 2104 N N . THR A 1 280 ? 45.094 40.512 11.675 1.00 15.43 279 THR A N 1
ATOM 2105 C CA . THR A 1 280 ? 43.652 40.569 11.796 1.00 15.81 279 THR A CA 1
ATOM 2106 C C . THR A 1 280 ? 43.195 39.470 12.752 1.00 11.09 279 THR A C 1
ATOM 2107 O O . THR A 1 280 ? 42.319 39.710 13.576 1.00 9.94 279 THR A O 1
ATOM 2111 N N . VAL A 1 281 ? 43.830 38.302 12.710 1.00 10.75 280 VAL A N 1
ATOM 2112 C CA . VAL A 1 281 ? 43.468 37.209 13.684 1.00 8.98 280 VAL A CA 1
ATOM 2113 C C . VAL A 1 281 ? 43.821 37.632 15.086 1.00 12.46 280 VAL A C 1
ATOM 2114 O O . VAL A 1 281 ? 43.029 37.483 16.007 1.00 9.80 280 VAL A O 1
ATOM 2118 N N . ARG A 1 282 ? 44.997 38.230 15.262 1.00 15.51 281 ARG A N 1
ATOM 2119 C CA . ARG A 1 282 ? 45.359 38.824 16.571 1.00 16.77 281 ARG A CA 1
ATOM 2120 C C . ARG A 1 282 ? 44.272 39.675 17.131 1.00 13.49 281 ARG A C 1
ATOM 2121 O O . ARG A 1 282 ? 43.865 39.545 18.299 1.00 14.85 281 ARG A O 1
ATOM 2129 N N . GLU A 1 283 ? 43.782 40.552 16.295 1.00 15.20 282 GLU A N 1
ATOM 2130 C CA . GLU A 1 283 ? 42.737 41.469 16.685 1.00 18.92 282 GLU A CA 1
ATOM 2131 C C . GLU A 1 283 ? 41.426 40.745 16.990 1.00 16.61 282 GLU A C 1
ATOM 2132 O O . GLU A 1 283 ? 40.732 41.111 17.929 1.00 13.05 282 GLU A O 1
ATOM 2138 N N . ILE A 1 284 ? 41.086 39.701 16.251 1.00 12.70 283 ILE A N 1
ATOM 2139 C CA . ILE A 1 284 ? 39.887 38.943 16.585 1.00 10.66 283 ILE A CA 1
ATOM 2140 C C . ILE A 1 284 ? 39.991 38.347 18.000 1.00 11.84 283 ILE A C 1
ATOM 2141 O O . ILE A 1 284 ? 39.012 38.324 18.796 1.00 11.94 283 ILE A O 1
ATOM 2146 N N . LEU A 1 285 ? 41.168 37.797 18.282 1.00 9.28 284 LEU A N 1
ATOM 2147 C CA . LEU A 1 285 ? 41.434 37.111 19.543 1.00 11.99 284 LEU A CA 1
ATOM 2148 C C . LEU A 1 285 ? 41.372 38.072 20.715 1.00 13.20 284 LEU A C 1
ATOM 2149 O O . LEU A 1 285 ? 40.835 37.750 21.811 1.00 15.02 284 LEU A O 1
ATOM 2154 N N . CYS A 1 286 ? 41.936 39.257 20.485 1.00 17.33 285 CYS A N 1
ATOM 2155 C CA . CYS A 1 286 ? 41.943 40.335 21.483 1.00 17.15 285 CYS A CA 1
ATOM 2156 C C . CYS A 1 286 ? 40.571 40.912 21.752 1.00 17.67 285 CYS A C 1
ATOM 2157 O O . CYS A 1 286 ? 40.268 41.231 22.897 1.00 18.29 285 CYS A O 1
ATOM 2160 N N . ARG A 1 287 ? 39.717 41.006 20.737 1.00 15.15 286 ARG A N 1
ATOM 2161 C CA . ARG A 1 287 ? 38.375 41.464 20.952 1.00 17.93 286 ARG A CA 1
ATOM 2162 C C . ARG A 1 287 ? 37.452 40.449 21.561 1.00 17.43 286 ARG A C 1
ATOM 2163 O O . ARG A 1 287 ? 36.524 40.848 22.242 1.00 20.01 286 ARG A O 1
ATOM 2171 N N . GLY A 1 288 ? 37.651 39.171 21.260 1.00 12.18 287 GLY A N 1
ATOM 2172 C CA . GLY A 1 288 ? 36.768 38.088 21.733 1.00 13.20 287 GLY A CA 1
ATOM 2173 C C . GLY A 1 288 ? 37.026 37.647 23.172 1.00 14.45 287 GLY A C 1
ATOM 2174 O O . GLY A 1 288 ? 37.843 38.225 23.907 1.00 14.21 287 GLY A O 1
ATOM 2175 N N . VAL A 1 289 ? 36.253 36.654 23.583 1.00 13.30 288 VAL A N 1
ATOM 2176 C CA . VAL A 1 289 ? 36.289 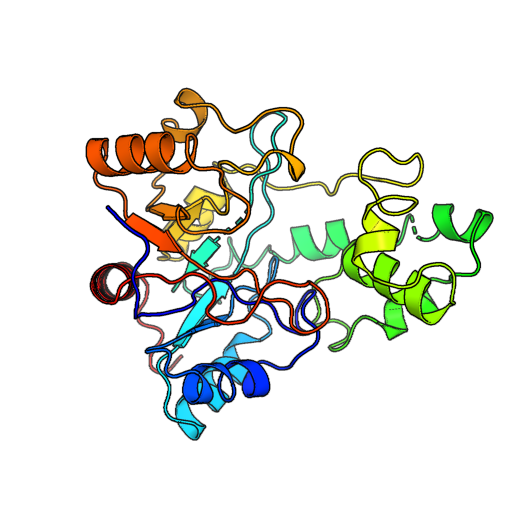36.085 24.896 1.00 15.08 288 VAL A CA 1
ATOM 2177 C C . VAL A 1 289 ? 37.537 35.177 25.009 1.00 17.67 288 VAL A C 1
ATOM 2178 O O . VAL A 1 289 ? 37.936 34.508 24.038 1.00 16.70 288 VAL A O 1
ATOM 2182 N N . ASP A 1 290 ? 38.136 35.168 26.186 1.00 18.90 289 ASP A N 1
ATOM 2183 C CA . ASP A 1 290 ? 39.256 34.268 26.483 1.00 21.10 289 ASP A CA 1
ATOM 2184 C C . ASP A 1 290 ? 38.684 32.898 26.792 1.00 21.73 289 ASP A C 1
ATOM 2185 O O . ASP A 1 290 ? 38.142 32.684 27.868 1.00 19.61 289 ASP A O 1
ATOM 2190 N N . LEU A 1 291 ? 38.770 31.983 25.839 1.00 23.28 290 LEU A N 1
ATOM 2191 C CA . LEU A 1 291 ? 38.218 30.620 26.016 1.00 27.20 290 LEU A CA 1
ATOM 2192 C C . LEU A 1 291 ? 39.281 29.606 26.453 1.00 32.81 290 LEU A C 1
ATOM 2193 O O . LEU A 1 291 ? 38.980 28.424 26.591 1.00 33.24 290 LEU A O 1
ATOM 2198 N N . ILE A 1 292 ? 40.516 30.076 26.635 1.00 37.55 291 ILE A N 1
ATOM 2199 C CA . ILE A 1 292 ? 41.654 29.239 27.064 1.00 40.68 291 ILE A CA 1
ATOM 2200 C C . ILE A 1 292 ? 41.365 28.658 28.437 1.00 41.50 291 ILE A C 1
ATOM 2201 O O . ILE A 1 292 ? 41.296 29.393 29.412 1.00 41.57 291 ILE A O 1
ATOM 2206 N N . GLY A 1 293 ? 41.175 27.345 28.489 1.00 44.53 292 GLY A N 1
ATOM 2207 C CA . GLY A 1 293 ? 40.717 26.666 29.697 1.00 48.67 292 GLY A CA 1
ATOM 2208 C C . GLY A 1 293 ? 39.288 26.126 29.655 1.00 51.63 292 GLY A C 1
ATOM 2209 O O . GLY A 1 293 ? 38.991 25.185 30.392 1.00 54.19 292 GLY A O 1
ATOM 2210 N N . ARG A 1 294 ? 38.418 26.691 28.798 1.00 49.49 293 ARG A N 1
ATOM 2211 C CA . ARG A 1 294 ? 36.948 26.474 28.871 1.00 49.27 293 ARG A CA 1
ATOM 2212 C C . ARG A 1 294 ? 36.321 25.687 27.704 1.00 47.56 293 ARG A C 1
ATOM 2213 O O . ARG A 1 294 ? 37.013 25.111 26.850 1.00 43.74 293 ARG A O 1
#

CATH classification: 3.20.20.140 (+1 more: 1.10.150.650)

Secondary structure (DSSP, 8-state):
----SSSEEEEE--TTTT-SS-HHHHHHHHHHTT-SEEEE--BT--TTHHHHHHHHHHHT--EEEEEBPPEEETTEEE--EES--TT-HHHH--HHHHHHHHHHHH--TTHHHHSS--HHHHHTT-TTGGGS---HHHHHHHHHHTTS-SSHHHHHTTTTSTTSTT--PPP--BHHHHHHHHHHTT-EEEE-STT-TTT-SSPPPHHHHH--TT---EEEEESTTS-HHHHHHHHHHHHHHT-EEEE---B-GGGSSPPTTSS-B-HHHHHHHHHHS---TT-

Organism: Bifidobacterium adolescentis (strain ATCC 15703 / DSM 20083 / NCTC 11814 / E194a) (NCBI:txid367928)

Nearest PDB structures (foldseek):
  3e0f-assembly1_A  TM=9.989E-01  e=4.789E-56  Bifidobacterium adolescentis ATCC 15703
  9etk-assembly1_A  TM=8.560E-01  e=4.978E-19  Vibrio cholerae
  2yb4-assembly1_A  TM=8.587E-01  e=1.734E-18  Chromobacterium violaceum
  7ug9-assembly1_A  TM=7.407E-01  e=4.793E-15  Escherichia coli
  7pu7-assembly1_A  TM=4.909E-01  e=1.058E-07  Mycobacterium tuberculosis